Protein AF-A0A0L8GC11-F1 (afdb_monomer_lite)

Radius of gyration: 29.23 Å; chains: 1; bounding box: 59×46×87 Å

Secondary structure (DSSP, 8-state):
-HHHHH--EEEEEESS-HHHHHHHHHHTTEEEEE-SS--SEEEEEEGGGTT-HHHHHHHHHHTTT---------TTS-TTT----EEEEE--SHHHHHH--S-EEE----HHH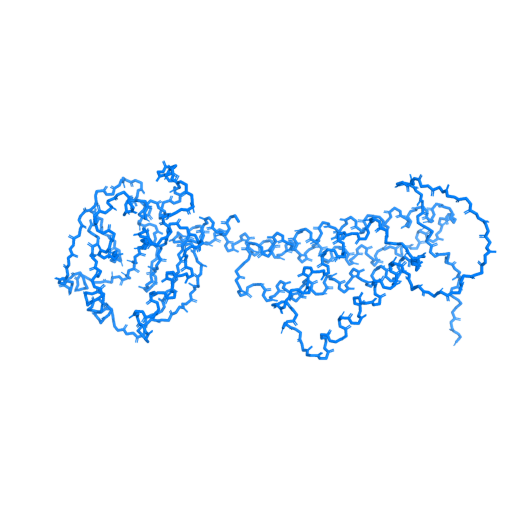HHHHHT---SSEEEE-S-HHHHHHHHHHHHHHHGGGEEEEEEEE-SSHHHHHHHHHHHHHHHHHHHHHHHHHHHHHHHT--TTGGGS-HHHHHHHHHHHHHHHHHHHHHHHHHHHHHHHHS-HHHHHHHHHHHHHHHHHHHHHHHHHSPPP-SS--GGGHHHHHHHHHHT-HHHHTTS-HHHHHHHHHHHHHHHHHHH------------------TT----PPP----PPP-

Structure (mmCIF, N/CA/C/O backbone):
data_AF-A0A0L8GC11-F1
#
_entry.id   AF-A0A0L8GC11-F1
#
loop_
_atom_site.group_PDB
_atom_site.id
_atom_site.type_symbol
_atom_site.label_atom_id
_atom_site.label_alt_id
_atom_site.label_comp_id
_atom_site.label_asym_id
_atom_site.label_entity_id
_atom_site.label_seq_id
_atom_site.pdbx_PDB_ins_code
_atom_site.Cartn_x
_atom_site.Cartn_y
_atom_site.Cartn_z
_atom_site.occupancy
_atom_site.B_iso_or_equiv
_atom_site.auth_seq_id
_atom_site.auth_comp_id
_atom_site.auth_asym_id
_atom_site.auth_atom_id
_atom_site.pdbx_PDB_model_num
ATOM 1 N N . MET A 1 1 ? 3.521 -8.138 2.907 1.00 66.31 1 MET A N 1
ATOM 2 C CA . MET A 1 1 ? 4.211 -8.771 4.045 1.00 66.31 1 MET A CA 1
ATOM 3 C C . MET A 1 1 ? 4.544 -7.666 5.022 1.00 66.31 1 MET A C 1
ATOM 5 O O . MET A 1 1 ? 3.614 -7.294 5.705 1.00 66.31 1 MET A O 1
ATOM 9 N N . LEU A 1 2 ? 5.663 -6.940 4.928 1.00 79.38 2 LEU A N 1
ATOM 10 C CA . LEU A 1 2 ? 6.029 -5.940 5.954 1.00 79.38 2 LEU A CA 1
ATOM 11 C C . LEU A 1 2 ? 4.932 -4.927 6.373 1.00 79.38 2 LEU A C 1
ATOM 13 O O . LEU A 1 2 ? 4.669 -4.787 7.561 1.00 79.38 2 LEU A O 1
ATOM 17 N N . ARG A 1 3 ? 4.264 -4.244 5.424 1.00 82.31 3 ARG A N 1
ATOM 18 C CA . ARG A 1 3 ? 3.151 -3.315 5.738 1.00 82.31 3 ARG A CA 1
ATOM 19 C C . ARG A 1 3 ? 2.019 -4.026 6.492 1.00 82.31 3 ARG A C 1
ATOM 21 O O . ARG A 1 3 ? 1.549 -3.540 7.509 1.00 82.31 3 ARG A O 1
ATOM 28 N N . ASN A 1 4 ? 1.621 -5.194 5.999 1.00 81.81 4 ASN A N 1
ATOM 29 C CA . ASN A 1 4 ? 0.525 -5.994 6.545 1.00 81.81 4 ASN A CA 1
ATOM 30 C C . ASN A 1 4 ? 0.835 -6.578 7.926 1.00 81.81 4 ASN A C 1
ATOM 32 O O . ASN A 1 4 ? -0.103 -6.863 8.667 1.00 81.81 4 ASN A O 1
ATOM 36 N N . ASP A 1 5 ? 2.113 -6.768 8.237 1.00 80.94 5 ASP A N 1
ATOM 37 C CA . ASP A 1 5 ? 2.564 -7.370 9.490 1.00 80.94 5 ASP A CA 1
ATOM 38 C C . ASP A 1 5 ? 2.735 -6.296 10.583 1.00 80.94 5 ASP A C 1
ATOM 40 O O . ASP A 1 5 ? 2.572 -6.576 11.766 1.00 80.94 5 ASP A O 1
ATOM 44 N N . LEU A 1 6 ? 3.032 -5.047 10.195 1.00 84.06 6 LEU A N 1
ATOM 45 C CA . LEU A 1 6 ? 3.303 -3.944 11.126 1.00 84.06 6 LEU A CA 1
ATOM 46 C C . LEU A 1 6 ? 2.135 -2.966 11.291 1.00 84.06 6 LEU A C 1
ATOM 48 O O . LEU A 1 6 ? 1.989 -2.356 12.349 1.00 84.06 6 LEU A O 1
ATOM 52 N N . GLU A 1 7 ? 1.301 -2.795 10.266 1.00 88.62 7 GLU A N 1
ATOM 53 C CA . GLU A 1 7 ? 0.144 -1.906 10.322 1.00 88.62 7 GLU A CA 1
ATOM 54 C C . GLU A 1 7 ? -1.141 -2.695 10.611 1.00 88.62 7 GLU A C 1
ATOM 56 O O . GLU A 1 7 ? -1.882 -3.092 9.706 1.00 88.62 7 GLU A O 1
ATOM 61 N N . LEU A 1 8 ? -1.370 -2.943 11.901 1.00 88.44 8 LEU A N 1
ATOM 62 C CA . LEU A 1 8 ? -2.469 -3.756 12.437 1.00 88.44 8 LEU A CA 1
ATOM 63 C C . LEU A 1 8 ? -3.543 -2.923 13.150 1.00 88.44 8 LEU A C 1
ATOM 65 O O . LEU A 1 8 ? -4.371 -3.467 13.883 1.00 88.44 8 LEU A O 1
ATOM 69 N N . ALA A 1 9 ? -3.512 -1.603 12.986 1.00 90.50 9 ALA A N 1
ATOM 70 C CA . ALA A 1 9 ? -4.413 -0.694 13.668 1.00 90.50 9 ALA A CA 1
ATOM 71 C C . ALA A 1 9 ? -5.047 0.325 12.719 1.00 90.50 9 ALA A C 1
ATOM 73 O O . ALA A 1 9 ? -4.563 0.562 11.617 1.00 90.50 9 ALA A O 1
ATOM 74 N N . ALA A 1 10 ? -6.127 0.944 13.176 1.00 91.31 10 ALA A N 1
ATOM 75 C CA . ALA A 1 10 ? -6.825 2.025 12.503 1.00 91.31 10 ALA A CA 1
ATOM 76 C C . ALA A 1 10 ? -7.084 3.170 13.477 1.00 91.31 10 ALA A C 1
ATOM 78 O O . ALA A 1 10 ? -7.424 2.928 14.637 1.00 91.31 10 ALA A O 1
ATOM 79 N N . SER A 1 11 ? -6.956 4.405 13.000 1.00 91.12 11 SER A N 1
ATOM 80 C CA . SER A 1 11 ? -7.196 5.611 13.795 1.00 91.12 11 SER A CA 1
ATOM 81 C C . SER A 1 11 ? -8.506 6.278 13.394 1.00 91.12 11 SER A C 1
ATOM 83 O O . SER A 1 11 ? -8.814 6.403 12.205 1.00 91.12 11 SER A O 1
ATOM 85 N N . TYR A 1 12 ? -9.263 6.732 14.389 1.00 91.25 12 TYR A N 1
ATOM 86 C CA . TYR A 1 12 ? -10.568 7.359 14.223 1.00 91.25 12 TYR A CA 1
ATOM 87 C C . TYR A 1 12 ? -10.603 8.735 14.869 1.00 91.25 12 TYR A C 1
ATOM 89 O O . TYR A 1 12 ? -10.209 8.906 16.025 1.00 91.25 12 TYR A O 1
ATOM 97 N N . LYS A 1 13 ? -11.170 9.705 14.157 1.00 90.88 13 LYS A N 1
ATOM 98 C CA . LYS A 1 13 ? -11.558 11.000 14.712 1.00 90.88 13 LYS A CA 1
ATOM 99 C C . LYS A 1 13 ? -12.916 10.884 15.384 1.00 90.88 13 LYS A C 1
ATOM 101 O O . LYS A 1 13 ? -13.805 10.185 14.908 1.00 90.88 13 LYS A O 1
ATOM 106 N N . MET A 1 14 ? -13.059 11.567 16.510 1.00 89.50 14 MET A N 1
ATOM 107 C CA . MET A 1 14 ? -14.303 11.602 17.266 1.00 89.50 14 MET A CA 1
ATOM 108 C C . MET A 1 14 ? -15.103 12.838 16.872 1.00 89.50 14 MET A C 1
ATOM 110 O O . MET A 1 14 ? -14.580 13.949 16.939 1.00 89.50 14 MET A O 1
ATOM 114 N N . ASN A 1 15 ? -16.375 12.643 16.534 1.00 89.06 15 ASN A N 1
ATOM 115 C CA . ASN A 1 15 ? -17.308 13.737 16.253 1.00 89.06 15 ASN A CA 1
ATOM 116 C C . ASN A 1 15 ? -18.072 14.185 17.507 1.00 89.06 15 ASN A C 1
ATOM 118 O O . ASN A 1 15 ? -18.703 15.240 17.522 1.00 89.06 15 ASN A O 1
ATOM 122 N N . VAL A 1 16 ? -18.005 13.375 18.564 1.00 88.94 16 VAL A N 1
ATOM 123 C CA . VAL A 1 16 ? -18.735 13.550 19.821 1.00 88.94 16 VAL A CA 1
ATOM 124 C C . VAL A 1 16 ? -17.793 13.564 21.025 1.00 88.94 16 VAL A C 1
ATOM 126 O O . VAL A 1 16 ? -16.598 13.275 20.924 1.00 88.94 16 VAL A O 1
ATOM 129 N N . SER A 1 17 ? -18.33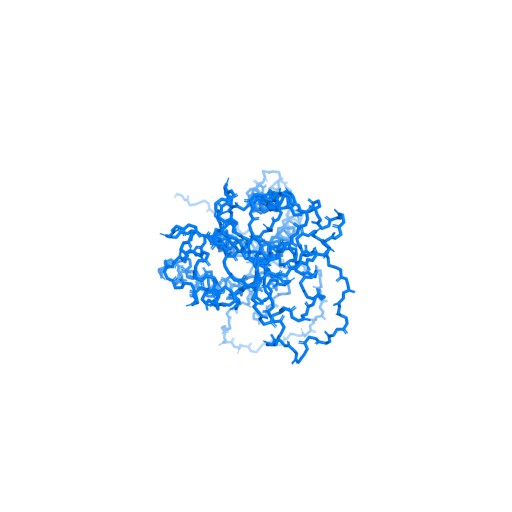3 13.900 22.198 1.00 88.69 17 SER A N 1
ATOM 130 C CA . SER A 1 17 ? -17.556 13.925 23.441 1.00 88.69 17 SER A CA 1
ATOM 131 C C . SER A 1 17 ? -17.094 12.523 23.875 1.00 88.69 17 SER A C 1
ATOM 133 O O . SER A 1 17 ? -17.755 11.518 23.609 1.00 88.69 17 SER A O 1
ATOM 135 N N . LYS A 1 18 ? -15.979 12.441 24.618 1.00 87.88 18 LYS A N 1
ATOM 136 C CA . LYS A 1 18 ? -15.442 11.168 25.150 1.00 87.88 18 LYS A CA 1
ATOM 137 C C . LYS A 1 18 ? -16.463 10.408 26.010 1.00 87.88 18 LYS A C 1
ATOM 139 O O . LYS A 1 18 ? -16.542 9.189 25.923 1.00 87.88 18 LYS A O 1
ATOM 144 N N . ILE A 1 19 ? -17.280 11.122 26.785 1.00 86.50 19 ILE A N 1
ATOM 145 C CA . ILE A 1 19 ? -18.313 10.538 27.659 1.00 86.50 19 ILE A CA 1
ATOM 146 C C . ILE A 1 19 ? -19.439 9.895 26.837 1.00 86.50 19 ILE A C 1
ATOM 148 O O . ILE A 1 19 ? -19.949 8.833 27.196 1.00 8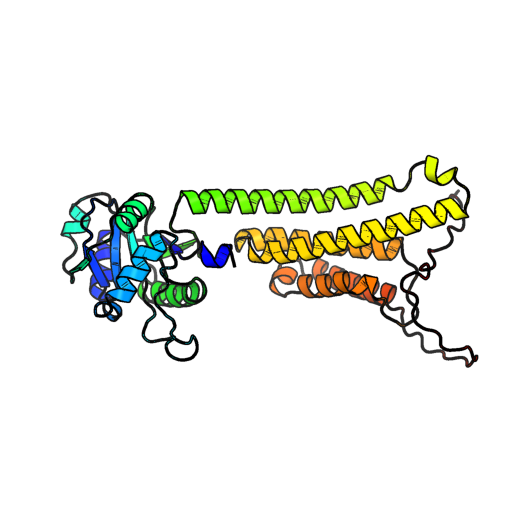6.50 19 ILE A O 1
ATOM 152 N N . GLU A 1 20 ? -19.810 10.513 25.717 1.00 88.19 20 GLU A N 1
ATOM 153 C CA . GLU A 1 20 ? -20.826 9.978 24.810 1.00 88.19 20 GLU A CA 1
ATOM 154 C C . GLU A 1 20 ? -20.339 8.697 24.126 1.00 88.19 20 GLU A C 1
ATOM 156 O O . GLU A 1 20 ? -21.074 7.712 24.087 1.00 88.19 20 GLU A O 1
ATOM 161 N N . ILE A 1 21 ? -19.067 8.654 23.702 1.00 89.75 21 ILE A N 1
ATOM 162 C CA . ILE A 1 21 ? -18.448 7.416 23.203 1.00 89.75 21 ILE A CA 1
ATOM 163 C C . ILE A 1 21 ? -18.467 6.327 24.271 1.00 89.75 21 ILE A C 1
ATOM 165 O O . ILE A 1 21 ? -18.873 5.209 23.981 1.00 89.75 21 ILE A O 1
ATOM 169 N N . ILE A 1 22 ? -18.069 6.639 25.506 1.00 89.69 22 ILE A N 1
ATOM 170 C CA . ILE A 1 22 ? -18.071 5.672 26.614 1.00 89.69 22 ILE A CA 1
ATOM 171 C C . ILE A 1 22 ? -19.483 5.114 26.853 1.00 89.69 22 ILE A C 1
ATOM 173 O O . ILE A 1 22 ? -19.644 3.902 26.986 1.00 89.69 22 ILE A O 1
ATOM 177 N N . SER A 1 23 ? -20.505 5.974 26.829 1.00 88.56 23 SER A N 1
ATOM 178 C CA . SER A 1 23 ? -21.910 5.567 26.987 1.00 88.56 23 SER A CA 1
ATOM 179 C C . SER A 1 23 ? -22.373 4.665 25.837 1.00 88.56 23 SER A C 1
ATOM 181 O O . SER A 1 23 ? -23.037 3.655 26.059 1.00 88.56 23 SER A O 1
ATOM 183 N N . LYS A 1 24 ? -21.968 4.982 24.602 1.00 90.00 24 LYS A N 1
ATOM 184 C CA . LYS A 1 24 ? -22.267 4.163 23.423 1.00 90.00 24 LYS A CA 1
ATOM 185 C C . LYS A 1 24 ? -21.549 2.812 23.469 1.00 90.00 24 LYS A C 1
ATOM 187 O O . LYS A 1 24 ? -22.136 1.790 23.137 1.00 90.00 24 LYS A O 1
ATOM 192 N N . LEU A 1 25 ? -20.298 2.772 23.927 1.00 90.81 25 LEU A N 1
ATOM 193 C CA . LEU A 1 25 ? -19.556 1.521 24.114 1.00 90.81 25 LEU A CA 1
ATOM 194 C C . LEU A 1 25 ? -20.227 0.610 25.153 1.00 90.81 25 LEU A C 1
ATOM 196 O O . LEU A 1 25 ? -20.236 -0.608 24.965 1.00 90.81 25 LEU A O 1
ATOM 200 N N . GLU A 1 26 ? -20.822 1.187 26.200 1.00 89.31 26 GLU A N 1
ATOM 201 C CA . GLU A 1 26 ? -21.615 0.455 27.195 1.00 89.31 26 GLU A CA 1
ATOM 202 C C . GLU A 1 26 ? -22.888 -0.151 26.576 1.00 89.31 26 GLU A C 1
ATOM 204 O O . GLU A 1 26 ? -23.131 -1.348 26.740 1.00 89.31 26 GLU A O 1
ATOM 209 N N . GLU A 1 27 ? -23.650 0.623 25.793 1.00 89.31 27 GLU A N 1
ATOM 210 C CA . GLU A 1 27 ? -24.822 0.129 25.045 1.00 89.31 27 GLU A CA 1
ATOM 211 C C . GLU A 1 27 ? -24.448 -1.017 24.091 1.00 89.31 27 GLU A C 1
ATOM 213 O O . GLU A 1 27 ? -25.139 -2.035 24.005 1.00 89.31 27 GLU A O 1
ATOM 218 N N . MET A 1 28 ? -23.293 -0.887 23.439 1.00 87.81 28 MET A N 1
ATOM 219 C CA . MET A 1 28 ? -22.745 -1.873 22.511 1.00 87.81 28 MET A CA 1
ATOM 220 C C . MET A 1 28 ? -22.077 -3.072 23.198 1.00 87.81 28 MET A C 1
ATOM 222 O O . MET A 1 28 ? -21.446 -3.884 22.520 1.00 87.81 28 MET A O 1
ATOM 226 N N . LYS A 1 29 ? -22.203 -3.201 24.526 1.00 88.69 29 LYS A N 1
ATOM 227 C CA . LYS A 1 29 ? -21.661 -4.317 25.314 1.00 88.69 29 LYS A CA 1
ATOM 228 C C . LYS A 1 29 ? -20.150 -4.491 25.138 1.00 88.69 29 LYS A C 1
ATOM 230 O O . LYS A 1 29 ? -19.640 -5.600 24.978 1.00 88.69 29 LYS A O 1
ATOM 235 N N . HIS A 1 30 ? -19.412 -3.388 25.147 1.00 92.81 30 HIS A N 1
ATOM 236 C CA . HIS A 1 30 ? -17.966 -3.456 25.316 1.00 92.81 30 HIS A CA 1
ATOM 237 C C . HIS A 1 30 ? -17.624 -3.677 26.793 1.00 92.81 30 HIS A C 1
ATOM 239 O O . HIS A 1 30 ? -18.404 -3.372 27.694 1.00 92.81 30 HIS A O 1
ATOM 245 N N . VAL A 1 31 ? -16.444 -4.226 27.039 1.00 91.88 31 VAL A N 1
ATOM 246 C CA . VAL A 1 31 ? -15.903 -4.503 28.367 1.00 91.88 31 VAL A CA 1
ATOM 247 C C . VAL A 1 31 ? -14.600 -3.732 28.511 1.00 91.88 31 VAL A C 1
ATOM 249 O O . VAL A 1 31 ? -13.757 -3.770 27.614 1.00 91.88 31 VAL A O 1
ATOM 252 N N . LEU A 1 32 ? -14.428 -3.045 29.637 1.00 91.88 32 LEU A N 1
ATOM 253 C CA . LEU A 1 32 ? -13.192 -2.340 29.959 1.00 91.88 32 LEU A CA 1
ATOM 254 C C . LEU A 1 32 ? -12.121 -3.342 30.409 1.00 91.88 32 LEU A C 1
ATOM 256 O O . LEU A 1 32 ? -12.354 -4.155 31.304 1.00 91.88 32 LEU A O 1
ATOM 260 N N . VAL A 1 33 ? -10.930 -3.267 29.825 1.00 89.69 33 VAL A N 1
ATOM 261 C CA . VAL A 1 33 ? -9.770 -4.062 30.234 1.00 89.69 33 VAL A CA 1
ATOM 262 C C . VAL A 1 33 ? -8.969 -3.268 31.260 1.00 89.69 33 VAL A C 1
ATOM 264 O O . VAL A 1 33 ? -8.376 -2.233 30.958 1.00 89.69 33 VAL A O 1
ATOM 267 N N . SER A 1 34 ? -8.952 -3.756 32.497 1.00 84.75 34 SER A N 1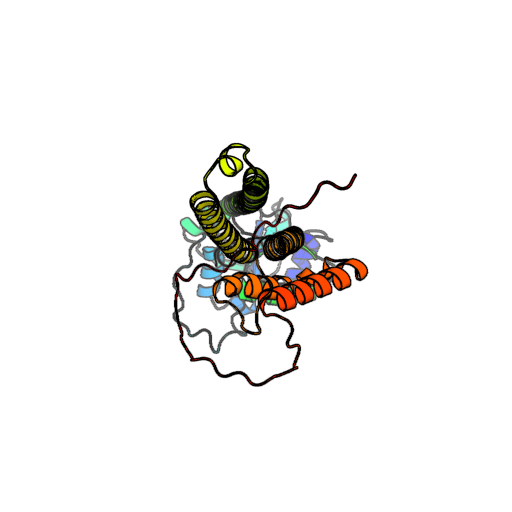
ATOM 268 C CA . SER A 1 34 ? -8.147 -3.202 33.579 1.00 84.75 34 SER A CA 1
ATOM 269 C C . SER A 1 34 ? -6.750 -3.813 33.542 1.00 84.75 34 SER A C 1
ATOM 271 O O . SER A 1 34 ? -6.573 -4.994 33.840 1.00 84.75 34 SER A O 1
ATOM 273 N N . VAL A 1 35 ? -5.767 -2.985 33.194 1.00 79.69 35 VAL A N 1
ATOM 274 C CA . VAL A 1 35 ? -4.337 -3.315 33.216 1.00 79.69 35 VAL A CA 1
ATOM 275 C C . VAL A 1 35 ? -3.699 -2.582 34.406 1.00 79.69 35 VAL A C 1
ATOM 277 O O . VAL A 1 35 ? -4.075 -1.433 34.655 1.00 79.69 35 VAL A O 1
ATOM 280 N N . PRO A 1 36 ? -2.754 -3.184 35.156 1.00 70.62 36 PRO A N 1
ATOM 281 C CA . PRO A 1 36 ? -2.118 -2.566 36.328 1.00 70.62 36 PRO A CA 1
ATOM 282 C C . PRO A 1 36 ? -1.089 -1.480 35.943 1.00 70.62 36 PRO A C 1
ATOM 284 O O . PRO A 1 36 ? 0.057 -1.497 36.383 1.00 70.62 36 PRO A O 1
ATOM 287 N N . LEU A 1 37 ? -1.481 -0.542 35.078 1.00 72.06 37 LEU A N 1
ATOM 288 C CA . LEU A 1 37 ? -0.647 0.525 34.528 1.00 72.06 37 LEU A CA 1
ATOM 289 C C . LEU A 1 37 ? -1.438 1.831 34.464 1.00 72.06 37 LEU A C 1
ATOM 291 O O . LEU A 1 37 ? -2.616 1.854 34.104 1.00 72.06 37 LEU A O 1
ATOM 295 N N . SER A 1 38 ? -0.772 2.945 34.754 1.00 69.38 38 SER A N 1
ATOM 296 C CA . SER A 1 38 ? -1.317 4.280 34.514 1.00 69.38 38 SER A CA 1
ATOM 297 C C . SER A 1 38 ? -1.155 4.647 33.037 1.00 69.38 38 SER A C 1
ATOM 299 O O . SER A 1 38 ? -0.188 5.305 32.657 1.00 69.38 38 SER A O 1
ATOM 301 N N . LEU A 1 39 ? -2.086 4.190 32.202 1.00 79.19 39 LEU A N 1
ATOM 302 C CA . LEU A 1 39 ? -2.156 4.569 30.790 1.00 79.19 39 LEU A CA 1
ATOM 303 C C . LEU A 1 39 ? -2.944 5.878 30.625 1.00 79.19 39 LEU A C 1
ATOM 305 O O . LEU A 1 39 ? -3.898 6.136 31.368 1.00 79.19 39 LEU A O 1
ATOM 309 N N . SER A 1 40 ? -2.566 6.677 29.625 1.00 83.88 40 SER A N 1
ATOM 310 C CA . SER A 1 40 ? -3.282 7.885 29.179 1.00 83.88 40 SER A CA 1
ATOM 311 C C . SER A 1 40 ? -4.498 7.564 28.301 1.00 83.88 40 SER A C 1
ATOM 313 O O . SER A 1 40 ? -5.045 8.437 27.634 1.00 83.88 40 SER A O 1
ATOM 315 N N . TYR A 1 41 ? -4.919 6.302 28.259 1.00 88.19 41 TYR A N 1
ATOM 316 C CA . TYR A 1 41 ? -6.035 5.814 27.462 1.00 88.19 41 TYR A CA 1
ATOM 317 C C . TYR A 1 41 ? -6.727 4.637 28.161 1.00 88.19 41 TYR A C 1
ATOM 319 O O . TYR A 1 41 ? -6.174 4.002 29.061 1.00 88.19 41 TYR A O 1
ATOM 327 N N . LEU A 1 42 ? -7.968 4.375 27.760 1.00 89.50 42 LEU A N 1
ATOM 328 C CA . LEU A 1 42 ? -8.778 3.237 28.186 1.00 89.50 42 LEU A CA 1
ATOM 329 C C . LEU A 1 42 ? -8.761 2.167 27.108 1.00 89.50 42 LEU A C 1
ATOM 331 O O . LEU A 1 42 ? -8.768 2.491 25.925 1.00 89.50 42 LEU A O 1
ATOM 335 N N . ILE A 1 43 ? -8.769 0.905 27.523 1.00 91.81 43 ILE A N 1
ATOM 336 C CA . ILE A 1 43 ? -8.741 -0.247 26.627 1.00 91.81 43 ILE A CA 1
ATOM 337 C C . ILE A 1 43 ? -10.079 -0.971 26.731 1.00 91.81 43 ILE A C 1
ATOM 339 O O . ILE A 1 43 ? -10.482 -1.361 27.824 1.00 91.81 43 ILE A O 1
ATOM 343 N N . PHE A 1 44 ? -10.745 -1.189 25.606 1.00 93.12 44 PHE A N 1
ATOM 344 C CA . PHE A 1 44 ? -12.015 -1.894 25.522 1.00 93.12 44 PHE A CA 1
ATOM 345 C C . PHE A 1 44 ? -11.920 -3.098 24.593 1.00 93.12 44 PHE A C 1
ATOM 347 O O . PHE A 1 44 ? -11.174 -3.096 23.613 1.00 93.12 44 PHE A O 1
ATOM 354 N N . ILE A 1 45 ? -12.727 -4.111 24.890 1.00 93.00 45 ILE A N 1
ATOM 355 C CA . ILE A 1 45 ? -12.925 -5.295 24.056 1.00 93.00 45 ILE A CA 1
ATOM 356 C C . ILE A 1 45 ? -14.422 -5.578 23.879 1.00 93.00 45 ILE A C 1
ATOM 358 O O . ILE A 1 45 ? -15.207 -5.266 24.775 1.00 93.00 45 ILE A O 1
ATOM 362 N N . PRO A 1 46 ? -14.851 -6.203 22.776 1.00 91.75 46 PRO A N 1
ATOM 363 C CA . PRO A 1 46 ? -16.217 -6.712 22.648 1.00 91.75 46 PRO A CA 1
ATOM 364 C C . PRO A 1 46 ? -16.538 -7.805 23.684 1.00 91.75 46 PRO A C 1
ATOM 366 O O . PRO A 1 46 ? -15.728 -8.711 23.890 1.00 91.75 46 PRO A O 1
ATOM 369 N N . GLU A 1 47 ? -17.746 -7.821 24.265 1.00 90.31 47 GLU A N 1
ATOM 370 C CA . GLU A 1 47 ? -18.170 -8.878 25.211 1.00 90.31 47 GLU A CA 1
ATOM 371 C C . GLU A 1 47 ? -18.046 -10.294 24.617 1.00 90.31 47 GLU A C 1
ATOM 373 O O . GLU A 1 47 ? -17.733 -11.244 25.337 1.00 90.31 47 GLU A O 1
ATOM 378 N N . ARG A 1 48 ? -18.198 -10.447 23.292 1.00 88.25 48 ARG A N 1
ATOM 379 C CA . ARG A 1 48 ? -18.071 -11.748 22.605 1.00 88.25 48 ARG A CA 1
ATOM 380 C C . ARG A 1 48 ? -16.730 -12.450 22.855 1.00 88.25 48 ARG A C 1
ATOM 382 O O . ARG A 1 48 ? -16.701 -13.677 22.880 1.00 88.25 48 ARG A O 1
ATOM 389 N N . ILE A 1 49 ? -15.644 -11.700 23.082 1.00 88.75 49 ILE A N 1
ATOM 390 C CA . ILE A 1 49 ? -14.308 -12.267 23.337 1.00 88.75 49 ILE A CA 1
ATOM 391 C C . ILE A 1 49 ? -13.952 -12.377 24.825 1.00 88.75 49 ILE A C 1
ATOM 393 O O . ILE A 1 49 ? -12.892 -12.901 25.153 1.00 88.75 49 ILE A O 1
ATOM 397 N N . LEU A 1 50 ? -14.843 -11.968 25.736 1.00 87.00 50 LEU A N 1
ATOM 398 C CA . LEU A 1 50 ? -14.591 -11.933 27.183 1.00 87.00 50 LEU A CA 1
ATOM 399 C C . LEU A 1 50 ? -14.153 -13.288 27.765 1.00 87.00 50 LEU A C 1
ATOM 401 O O . LEU A 1 50 ? -13.320 -13.341 28.667 1.00 87.00 50 LEU A O 1
ATOM 405 N N . LYS A 1 51 ? -14.704 -14.395 27.250 1.00 85.56 51 LYS A N 1
ATOM 406 C CA . LYS A 1 51 ? -14.378 -15.756 27.713 1.00 85.56 51 LYS A CA 1
ATOM 407 C C . LYS A 1 51 ? -13.031 -16.268 27.188 1.00 85.56 51 LYS A C 1
ATOM 409 O O . LYS A 1 51 ? -12.521 -17.255 27.710 1.00 85.56 51 LYS A O 1
ATOM 414 N N . ASN A 1 52 ? -12.462 -15.629 26.165 1.00 86.25 52 ASN A N 1
ATOM 415 C CA . ASN A 1 52 ? -11.240 -16.069 25.502 1.00 86.25 52 ASN A CA 1
ATOM 416 C C . ASN A 1 52 ? -10.039 -15.234 25.973 1.00 86.25 52 ASN A C 1
ATOM 418 O O . ASN A 1 52 ? -9.567 -14.337 25.275 1.00 86.25 52 ASN A O 1
ATOM 422 N N . GLN A 1 53 ? -9.534 -15.541 27.172 1.00 83.94 53 GLN A N 1
ATOM 423 C CA . GLN A 1 53 ? -8.385 -14.836 27.759 1.00 83.94 53 GLN A CA 1
ATOM 424 C C . GLN A 1 53 ? -7.130 -14.900 26.877 1.00 83.94 53 GLN A C 1
ATOM 426 O O . GLN A 1 53 ? -6.392 -13.920 26.803 1.00 83.94 53 GLN A O 1
ATOM 431 N N . ASN A 1 54 ? -6.918 -16.011 26.163 1.00 83.12 54 ASN A N 1
ATOM 432 C CA . ASN A 1 54 ? -5.782 -16.164 25.253 1.00 83.12 54 ASN A CA 1
ATOM 433 C C . ASN A 1 54 ? -5.840 -15.148 24.109 1.00 83.12 54 ASN A C 1
ATOM 435 O O . ASN A 1 54 ? -4.838 -14.500 23.830 1.00 83.12 54 ASN A O 1
ATOM 439 N N . LEU A 1 55 ? -7.011 -14.956 23.495 1.00 85.19 55 LEU A N 1
ATOM 440 C CA . LEU A 1 55 ? -7.188 -13.968 22.430 1.00 85.19 55 LEU A CA 1
ATOM 441 C C . LEU A 1 55 ? -7.002 -12.531 22.939 1.00 85.19 55 LEU A C 1
ATOM 443 O O . LEU A 1 55 ? -6.412 -11.707 22.247 1.00 85.19 55 LEU A O 1
ATOM 447 N N . ILE A 1 56 ? -7.465 -12.229 24.156 1.00 87.75 56 ILE A N 1
ATOM 448 C CA . ILE A 1 56 ? -7.260 -10.909 24.774 1.00 87.75 56 ILE A CA 1
ATOM 449 C C . ILE A 1 56 ? -5.763 -10.653 24.998 1.00 87.75 56 ILE A C 1
ATOM 451 O O . ILE A 1 56 ? -5.263 -9.586 24.646 1.00 87.75 56 ILE A O 1
ATOM 455 N N . LEU A 1 57 ? -5.031 -11.639 25.526 1.00 85.31 57 LEU A N 1
ATOM 456 C CA . LEU A 1 57 ? -3.579 -11.552 25.697 1.00 85.31 57 LEU A CA 1
ATOM 457 C C . LEU A 1 57 ? -2.852 -11.428 24.356 1.00 85.31 57 LEU A C 1
ATOM 459 O O . LEU A 1 57 ? -1.933 -10.625 24.245 1.00 85.31 57 LEU A O 1
ATOM 463 N N . GLN A 1 58 ? -3.284 -12.159 23.327 1.00 84.81 58 GLN A N 1
ATOM 464 C CA . GLN A 1 58 ? -2.743 -12.021 21.975 1.00 84.81 58 GLN A CA 1
ATOM 465 C C . GLN A 1 58 ? -2.944 -10.609 21.428 1.00 84.81 58 GLN A C 1
ATOM 467 O O . GLN A 1 58 ? -1.986 -10.016 20.952 1.00 84.81 58 GLN A O 1
ATOM 472 N N . LEU A 1 59 ? -4.145 -10.038 21.541 1.00 88.12 59 LEU A N 1
ATOM 473 C CA . LEU A 1 59 ? -4.424 -8.665 21.105 1.00 88.12 59 LEU A CA 1
ATOM 474 C C . LEU A 1 59 ? -3.560 -7.635 21.845 1.00 88.12 59 LEU A C 1
ATOM 476 O O . LEU A 1 59 ? -3.069 -6.695 21.228 1.00 88.12 59 LEU A O 1
ATOM 480 N N . LEU A 1 60 ? -3.325 -7.830 23.145 1.00 86.75 60 LEU A N 1
ATOM 481 C CA . LEU A 1 60 ? -2.398 -6.999 23.918 1.00 86.75 60 LEU A CA 1
ATOM 482 C C . LEU A 1 60 ? -0.929 -7.233 23.509 1.00 86.75 60 LEU A C 1
ATOM 484 O O . LEU A 1 60 ? -0.125 -6.310 23.531 1.00 86.75 60 LEU A O 1
ATOM 488 N N . ASN A 1 61 ? -0.550 -8.443 23.098 1.00 84.44 61 ASN A N 1
ATOM 489 C CA . ASN A 1 61 ? 0.818 -8.752 22.669 1.00 84.44 61 ASN A CA 1
ATOM 490 C C . ASN A 1 61 ? 1.113 -8.333 21.225 1.00 84.44 61 ASN A C 1
ATOM 492 O O . ASN A 1 61 ? 2.265 -8.045 20.898 1.00 84.44 61 ASN A O 1
ATOM 496 N N . VAL A 1 62 ? 0.092 -8.202 20.376 1.00 80.19 62 VAL A N 1
ATOM 497 C CA . VAL A 1 62 ? 0.215 -7.575 19.050 1.00 80.19 62 VAL A CA 1
ATOM 498 C C . VAL A 1 62 ? 0.732 -6.149 19.205 1.00 80.19 62 VAL A C 1
ATOM 500 O O . VAL A 1 62 ? 1.633 -5.721 18.481 1.00 80.19 62 VAL A O 1
ATOM 503 N N . THR A 1 63 ? 0.288 -5.453 20.254 1.00 75.19 63 THR A N 1
ATOM 504 C CA . THR A 1 63 ? 0.847 -4.157 20.628 1.00 75.19 63 THR A CA 1
ATOM 505 C C . THR A 1 63 ? 2.245 -4.250 21.231 1.00 75.19 63 THR A C 1
ATOM 507 O O . THR A 1 63 ? 2.700 -3.275 21.800 1.00 75.19 63 THR A O 1
ATOM 510 N N . CYS A 1 64 ? 2.964 -5.367 21.119 1.00 69.25 64 CYS A N 1
ATOM 511 C CA . CYS A 1 64 ? 4.379 -5.527 21.479 1.00 69.25 64 CYS A CA 1
ATOM 512 C C . CYS A 1 64 ? 5.276 -5.829 20.276 1.00 69.25 64 CYS A C 1
ATOM 514 O O . CYS A 1 64 ? 6.480 -6.003 20.460 1.00 69.25 64 CYS A O 1
ATOM 516 N N . GLY A 1 65 ? 4.705 -5.965 19.072 1.00 63.38 65 GLY A N 1
ATOM 517 C CA . GLY A 1 65 ? 5.437 -6.458 17.902 1.00 63.38 65 GLY A CA 1
ATOM 518 C C . GLY A 1 65 ? 5.858 -7.929 18.017 1.00 63.38 65 GLY A C 1
ATOM 519 O O . GLY A 1 65 ? 6.740 -8.369 17.284 1.00 63.38 65 GLY A O 1
ATOM 520 N N . LYS A 1 66 ? 5.264 -8.690 18.949 1.00 58.62 66 LYS A N 1
ATOM 521 C CA . LYS A 1 66 ? 5.450 -10.138 19.064 1.00 58.62 66 LYS A CA 1
ATOM 522 C C . LYS A 1 66 ? 4.261 -10.855 18.441 1.00 58.62 66 LYS A C 1
ATOM 524 O O . LYS A 1 66 ? 3.152 -10.793 18.964 1.00 58.62 66 LYS A O 1
ATOM 529 N N . GLU A 1 67 ? 4.521 -11.612 17.383 1.00 52.94 67 GLU A N 1
ATOM 530 C CA . GLU A 1 67 ? 3.676 -12.744 17.010 1.00 52.94 67 GLU A CA 1
ATOM 531 C C . GLU A 1 67 ? 3.964 -13.878 17.998 1.00 52.94 67 GLU A C 1
ATOM 533 O O . GLU A 1 67 ? 4.753 -14.786 17.730 1.00 52.94 67 GLU A O 1
ATOM 538 N N . ASP A 1 68 ? 3.395 -13.806 19.202 1.00 45.91 68 ASP A N 1
ATOM 539 C CA . ASP A 1 68 ? 3.460 -14.962 20.085 1.00 45.91 68 ASP A CA 1
ATOM 540 C C . ASP A 1 68 ? 2.710 -16.115 19.402 1.00 45.91 68 ASP A C 1
ATOM 542 O O . ASP A 1 68 ? 1.497 -16.061 19.180 1.00 45.91 68 ASP A O 1
ATOM 546 N N . CYS A 1 69 ? 3.482 -17.138 19.031 1.00 42.22 69 CYS A N 1
ATOM 547 C CA . CYS A 1 69 ? 3.078 -18.365 18.358 1.00 42.22 69 CYS A CA 1
ATOM 548 C C . CYS A 1 69 ? 2.051 -19.147 19.193 1.00 42.22 69 CYS A C 1
ATOM 550 O O . CYS A 1 69 ? 2.376 -20.147 19.825 1.00 42.22 69 CYS A O 1
ATOM 552 N N . TYR A 1 70 ? 0.797 -18.707 19.193 1.00 46.88 70 TYR A N 1
ATOM 553 C CA . TYR A 1 70 ? -0.322 -19.426 19.795 1.00 46.88 70 TYR A CA 1
ATOM 554 C C . TYR A 1 70 ? -1.464 -19.556 18.786 1.00 46.88 70 TYR A C 1
ATOM 556 O O . TYR A 1 70 ? -2.566 -19.061 18.993 1.00 46.88 70 TYR A O 1
ATOM 564 N N . SER A 1 71 ? -1.198 -20.203 17.655 1.00 44.19 71 SER A N 1
ATOM 565 C CA . SER A 1 71 ? -2.181 -21.057 16.975 1.00 44.19 71 SER A CA 1
ATOM 566 C C . SER A 1 71 ? -1.558 -21.733 15.755 1.00 44.19 71 SER A C 1
ATOM 568 O O . SER A 1 71 ? -1.550 -21.219 14.644 1.00 44.19 71 SER A O 1
ATOM 570 N N . HIS A 1 72 ? -1.122 -22.975 15.947 1.00 40.38 72 HIS A N 1
ATOM 571 C CA . HIS A 1 72 ? -1.386 -23.991 14.937 1.00 40.38 72 HIS A CA 1
ATOM 572 C C . HIS A 1 72 ? -2.889 -24.293 14.983 1.00 40.38 72 HIS A C 1
ATOM 574 O O . HIS A 1 72 ? -3.310 -25.272 15.589 1.00 40.38 72 HIS A O 1
ATOM 580 N N . THR A 1 73 ? -3.714 -23.421 14.414 1.00 41.88 73 THR A N 1
ATOM 581 C CA . THR A 1 73 ? -5.081 -23.790 14.044 1.00 41.88 73 THR A CA 1
ATOM 582 C C . THR A 1 73 ? -5.283 -23.362 12.610 1.00 41.88 73 THR A C 1
ATOM 584 O O . THR A 1 73 ? -5.074 -22.198 12.274 1.00 41.88 73 THR A O 1
ATOM 587 N N . ASP A 1 74 ? -5.609 -24.346 11.778 1.00 38.34 74 ASP A N 1
ATOM 588 C CA . ASP A 1 74 ? -5.834 -24.210 10.349 1.00 38.34 74 ASP A CA 1
ATOM 589 C C . ASP A 1 74 ? -6.635 -22.939 10.001 1.00 38.34 74 ASP A C 1
ATOM 591 O O . ASP A 1 74 ? -7.699 -22.701 10.579 1.00 38.34 74 ASP A O 1
ATOM 595 N N . PRO A 1 75 ? -6.197 -22.148 9.006 1.00 47.03 75 PRO A N 1
ATOM 596 C CA . PRO A 1 75 ? -6.887 -20.933 8.565 1.00 47.03 75 PRO A CA 1
ATOM 597 C C . PRO A 1 75 ? -8.227 -21.199 7.850 1.00 47.03 75 PRO A C 1
ATOM 599 O O . PRO A 1 75 ? -8.812 -20.274 7.280 1.00 47.03 75 PRO A O 1
ATOM 602 N N . THR A 1 76 ? -8.718 -22.442 7.837 1.00 44.62 76 THR A N 1
ATOM 603 C CA . THR A 1 76 ? -9.770 -22.883 6.916 1.00 44.62 76 THR A CA 1
ATOM 604 C C . THR A 1 76 ? -11.185 -22.940 7.489 1.00 44.62 76 THR A C 1
ATOM 606 O O . THR A 1 76 ? -12.095 -23.012 6.670 1.00 44.62 76 THR A O 1
ATOM 609 N N . HIS A 1 77 ? -11.442 -22.825 8.806 1.00 42.16 77 HIS A N 1
ATOM 610 C CA . HIS A 1 77 ? -12.834 -22.966 9.294 1.00 42.16 77 HIS A CA 1
ATOM 611 C C . HIS A 1 77 ? -13.351 -22.076 10.449 1.00 42.16 77 HIS A C 1
ATOM 613 O O . HIS A 1 77 ? -14.563 -22.058 10.637 1.00 42.16 77 HIS A O 1
ATOM 619 N N . ASP A 1 78 ? -12.540 -21.261 11.139 1.00 45.53 78 ASP A N 1
ATOM 620 C CA . ASP A 1 78 ? -12.996 -20.488 12.328 1.00 45.53 78 ASP A CA 1
ATOM 621 C C . ASP A 1 78 ? -13.015 -18.953 12.146 1.00 45.53 78 ASP A C 1
ATOM 623 O O . ASP A 1 78 ? -12.900 -18.179 13.099 1.00 45.53 78 ASP A O 1
ATOM 627 N N . GLN A 1 79 ? -13.164 -18.474 10.909 1.00 51.22 79 GLN A N 1
ATOM 628 C CA . GLN A 1 79 ? -12.978 -17.054 10.588 1.00 51.22 79 GLN A CA 1
ATOM 629 C C . GLN A 1 79 ? -14.044 -16.104 11.162 1.00 51.22 79 GLN A C 1
ATOM 631 O O . GLN A 1 79 ? -13.776 -14.908 11.190 1.00 51.22 79 GLN A O 1
ATOM 636 N N . ASP A 1 80 ? -15.200 -16.571 11.647 1.00 52.84 80 ASP A N 1
ATOM 637 C CA . ASP A 1 80 ? -16.293 -15.676 12.079 1.00 52.84 80 ASP A CA 1
ATOM 638 C C . ASP A 1 80 ? -16.526 -15.617 13.600 1.00 52.84 80 ASP A C 1
ATOM 640 O O . ASP A 1 80 ? -17.051 -14.622 14.095 1.00 52.84 80 ASP A O 1
ATOM 644 N N . ILE A 1 81 ? -16.097 -16.620 14.377 1.00 48.53 81 ILE A N 1
ATOM 645 C CA . ILE A 1 81 ? -16.432 -16.705 15.816 1.00 48.53 81 ILE A CA 1
ATOM 646 C C . ILE A 1 81 ? -15.369 -16.025 16.707 1.00 48.53 81 ILE A C 1
ATOM 648 O O . ILE A 1 81 ? -15.674 -15.603 17.820 1.00 48.53 81 ILE A O 1
ATOM 652 N N . ASN A 1 82 ? -14.144 -15.827 16.203 1.00 56.88 82 ASN A N 1
ATOM 653 C CA . ASN A 1 82 ? -13.002 -15.304 16.974 1.00 56.88 82 ASN A CA 1
ATOM 654 C C . ASN A 1 82 ? -12.465 -13.939 16.490 1.00 56.88 82 ASN A C 1
ATOM 656 O O . ASN A 1 82 ? -11.333 -13.574 16.807 1.00 56.88 82 ASN A O 1
ATOM 660 N N . ARG A 1 83 ? -13.256 -13.144 15.750 1.00 72.56 83 ARG A N 1
ATOM 661 C CA . ARG A 1 83 ? -12.868 -11.775 15.344 1.00 72.56 83 ARG A CA 1
ATOM 662 C C . ARG A 1 83 ? -12.914 -10.809 16.533 1.00 72.56 83 ARG A C 1
ATOM 664 O O . ARG A 1 83 ? -13.880 -10.072 16.733 1.00 72.56 83 ARG A O 1
ATOM 671 N N . GLY A 1 84 ? -11.884 -10.851 17.367 1.00 83.44 84 GLY A N 1
ATOM 672 C CA . GLY A 1 84 ? -11.647 -9.872 18.421 1.00 83.44 84 GLY A CA 1
ATOM 673 C C . GLY A 1 84 ? -10.946 -8.625 17.893 1.00 83.44 84 GLY A C 1
ATOM 674 O O . GLY A 1 84 ? -10.172 -8.696 16.942 1.00 83.44 84 GLY A O 1
ATOM 675 N N . TYR A 1 85 ? -11.192 -7.492 18.539 1.00 91.56 85 TYR A N 1
ATOM 676 C CA . TYR A 1 85 ? -10.384 -6.290 18.379 1.00 91.56 85 TYR A CA 1
ATOM 677 C C . TYR A 1 85 ? -10.191 -5.624 19.734 1.00 91.56 85 TYR A C 1
ATOM 679 O O . TYR A 1 85 ? -10.968 -5.835 20.670 1.00 91.56 85 TYR A O 1
ATOM 687 N N . LEU A 1 86 ? -9.139 -4.825 19.817 1.00 92.06 86 LEU A N 1
ATOM 688 C CA . LEU A 1 86 ? -8.829 -3.982 20.951 1.00 92.06 86 LEU A CA 1
ATOM 689 C C . LEU A 1 86 ? -9.142 -2.538 20.573 1.00 92.06 86 LEU A C 1
ATOM 691 O O . LEU A 1 86 ? -8.711 -2.070 19.524 1.00 92.06 86 LEU A O 1
ATOM 695 N N . LEU A 1 87 ? -9.876 -1.826 21.413 1.00 92.75 87 LEU A N 1
ATOM 696 C CA . LEU A 1 87 ? -10.201 -0.425 21.189 1.00 92.75 87 LEU A CA 1
ATOM 697 C C . LEU A 1 87 ? -9.529 0.424 22.263 1.00 92.75 87 LEU A C 1
ATOM 699 O O . LEU A 1 87 ? -9.770 0.228 23.449 1.00 92.75 87 LEU A O 1
ATOM 703 N N . MET A 1 88 ? -8.690 1.365 21.857 1.00 91.94 88 MET A N 1
ATOM 704 C CA . MET A 1 88 ? -7.991 2.280 22.747 1.00 91.94 88 MET A CA 1
ATOM 705 C C . MET A 1 88 ? -8.575 3.682 22.609 1.00 91.94 88 MET A C 1
ATOM 707 O O . MET A 1 88 ? -8.524 4.265 21.529 1.00 91.94 88 MET A O 1
ATOM 711 N N . LEU A 1 89 ? -9.123 4.229 23.691 1.00 91.31 89 LEU A N 1
ATOM 712 C CA . LEU A 1 89 ? -9.715 5.567 23.736 1.00 91.31 89 LEU A CA 1
ATOM 713 C C . LEU A 1 89 ? -8.849 6.486 24.596 1.00 91.31 89 LEU A C 1
ATOM 715 O O . LEU A 1 89 ? -8.669 6.221 25.785 1.00 91.31 89 LEU A O 1
ATOM 719 N N . GLN A 1 90 ? -8.357 7.585 24.031 1.00 89.69 90 GLN A N 1
ATOM 720 C CA . GLN A 1 90 ? -7.547 8.554 24.766 1.00 89.69 90 GLN A CA 1
ATOM 721 C C . GLN A 1 90 ? -8.311 9.126 25.972 1.00 89.69 90 GLN A C 1
ATOM 723 O O . GLN A 1 90 ? -9.452 9.584 25.867 1.00 89.69 90 GLN A O 1
ATOM 728 N N . CYS A 1 91 ? -7.660 9.157 27.128 1.00 81.12 91 CYS A N 1
ATOM 729 C CA . CYS A 1 91 ? -8.235 9.522 28.409 1.00 81.12 91 CYS A CA 1
ATOM 730 C C . CYS A 1 91 ? -7.353 10.546 29.130 1.00 81.12 91 CYS A C 1
ATOM 732 O O . CYS A 1 91 ? -6.340 10.194 29.727 1.00 81.12 91 CYS A O 1
ATOM 734 N N . ASP A 1 92 ? -7.800 11.802 29.145 1.00 68.06 92 ASP A N 1
ATOM 735 C CA . ASP A 1 92 ? -7.004 12.895 29.720 1.00 68.06 92 ASP A CA 1
ATOM 736 C C . ASP A 1 92 ? -7.194 13.029 31.241 1.00 68.06 92 ASP A C 1
ATOM 738 O O . ASP A 1 92 ? -6.327 13.567 31.918 1.00 68.06 92 ASP A O 1
ATOM 742 N N . ASN A 1 93 ? -8.313 12.530 31.791 1.00 62.50 93 ASN A N 1
ATOM 743 C CA . ASN A 1 93 ? -8.721 12.743 33.186 1.00 62.50 93 ASN A CA 1
ATOM 744 C C . ASN A 1 93 ? -9.343 11.483 33.817 1.00 62.50 93 ASN A C 1
ATOM 746 O O . ASN A 1 93 ? -10.061 10.738 33.146 1.00 62.50 93 ASN A O 1
ATOM 750 N N . ASP A 1 94 ? -9.197 11.314 35.138 1.00 64.31 94 ASP A N 1
ATOM 751 C CA . ASP A 1 94 ? -9.839 10.232 35.915 1.00 64.31 94 ASP A CA 1
ATOM 752 C C . ASP A 1 94 ? -11.377 10.232 35.828 1.00 64.31 94 ASP A C 1
ATOM 754 O O . ASP A 1 94 ? -12.017 9.202 36.034 1.00 64.31 94 ASP A O 1
ATOM 758 N N . VAL A 1 95 ? -11.982 11.363 35.451 1.00 61.56 95 VAL A N 1
ATOM 759 C CA . VAL A 1 95 ? -13.431 11.498 35.224 1.00 61.56 95 VAL A CA 1
ATOM 760 C C . VAL A 1 95 ? -13.930 10.518 34.155 1.00 61.56 95 VAL A C 1
ATOM 762 O O . VAL A 1 95 ? -14.995 9.924 34.313 1.00 61.56 95 VAL A O 1
ATOM 765 N N . ASN A 1 96 ? -13.146 10.274 33.101 1.00 65.25 96 ASN A N 1
ATOM 766 C CA . ASN A 1 96 ? -13.533 9.329 32.051 1.00 65.25 96 ASN A CA 1
ATOM 767 C C . ASN A 1 96 ? -13.516 7.882 32.573 1.00 65.25 96 ASN A C 1
ATOM 769 O O . ASN A 1 96 ? -14.422 7.113 32.261 1.00 65.25 96 ASN A O 1
ATOM 773 N N . LYS A 1 97 ? -12.553 7.523 33.439 1.00 67.75 97 LYS A N 1
ATOM 774 C CA . LYS A 1 97 ? -12.526 6.212 34.120 1.00 67.75 97 LYS A CA 1
ATOM 775 C C . LYS A 1 97 ? -13.746 6.020 35.017 1.00 67.75 97 LYS A C 1
ATOM 777 O O . LYS A 1 97 ? -14.340 4.950 35.020 1.00 67.75 97 LYS A O 1
ATOM 782 N N . GLN A 1 98 ? -14.131 7.064 35.749 1.00 66.75 98 GLN A N 1
ATOM 783 C CA . GLN A 1 98 ? -15.283 7.043 36.656 1.00 66.75 98 GLN A CA 1
ATOM 784 C C . GLN A 1 98 ? -16.632 7.017 35.924 1.00 66.75 98 GLN A C 1
ATOM 786 O O . GLN A 1 98 ? -17.636 6.619 36.509 1.00 66.75 98 GLN A O 1
ATOM 791 N N . SER A 1 99 ? -16.668 7.433 34.654 1.00 76.88 99 SER A N 1
ATOM 792 C CA . SER A 1 99 ? -17.890 7.417 33.845 1.00 76.88 99 SER A CA 1
ATOM 793 C C . SER A 1 99 ? -18.288 6.023 33.344 1.00 76.88 99 SER A C 1
ATOM 795 O O . SER A 1 99 ? -19.444 5.830 32.975 1.00 76.88 99 SER A O 1
ATOM 797 N N . TRP A 1 100 ? -17.372 5.047 33.372 1.00 85.62 100 TRP A N 1
ATOM 798 C CA . TRP A 1 100 ? -17.662 3.676 32.957 1.00 85.62 100 TRP A CA 1
ATOM 799 C C . TRP A 1 100 ? -18.499 2.936 34.004 1.00 85.62 100 TRP A C 1
ATOM 801 O O . TRP A 1 100 ? -18.067 2.758 35.143 1.00 85.62 100 TRP A O 1
ATOM 811 N N . LYS A 1 101 ? -19.685 2.468 33.603 1.00 81.75 101 LYS A N 1
ATOM 812 C CA . LYS A 1 101 ? -20.588 1.658 34.442 1.00 81.75 101 LYS A CA 1
ATOM 813 C C . LYS A 1 101 ? -20.739 0.217 33.954 1.00 81.75 101 LYS A C 1
ATOM 815 O O . LYS A 1 101 ? -21.383 -0.590 34.623 1.00 81.75 101 LYS A O 1
ATOM 820 N N . GLY A 1 102 ? -20.128 -0.101 32.814 1.00 84.00 102 GLY A N 1
ATOM 821 C CA . GLY A 1 102 ? -20.166 -1.423 32.210 1.00 84.00 102 GLY A CA 1
ATOM 822 C C . GLY A 1 102 ? -19.268 -2.448 32.905 1.00 84.00 102 GLY A C 1
ATOM 823 O O . GLY A 1 102 ? -18.663 -2.216 33.954 1.00 84.00 102 GLY A O 1
ATOM 824 N N . SER A 1 103 ? -19.163 -3.620 32.281 1.00 87.06 103 SER A N 1
ATOM 825 C CA . SER A 1 103 ? -18.339 -4.716 32.796 1.00 87.06 103 SER A CA 1
ATOM 826 C C . SER A 1 103 ? -16.845 -4.402 32.668 1.00 87.06 103 SER A C 1
ATOM 828 O O . SER A 1 103 ? -16.417 -3.747 31.715 1.00 87.06 103 SER A O 1
ATOM 830 N N . THR A 1 104 ? -16.045 -4.912 33.607 1.00 88.69 104 THR A N 1
ATOM 831 C CA . THR A 1 104 ? -14.583 -4.762 33.615 1.00 88.69 104 THR A CA 1
ATOM 832 C C . THR A 1 104 ? -13.928 -6.130 33.766 1.00 88.69 104 THR A C 1
ATOM 834 O O . THR A 1 104 ? -14.341 -6.926 34.608 1.00 88.69 104 THR A O 1
ATOM 837 N N . VAL A 1 105 ? -12.893 -6.396 32.972 1.00 88.81 105 VAL A N 1
ATOM 838 C CA . VAL A 1 105 ? -12.065 -7.603 33.059 1.00 88.81 105 VAL A CA 1
ATOM 839 C C . VAL A 1 105 ? -10.650 -7.221 33.463 1.00 88.81 105 VAL A C 1
ATOM 841 O O . VAL A 1 105 ? -10.075 -6.284 32.914 1.00 88.81 105 VAL A O 1
ATOM 844 N N . HIS A 1 106 ? -10.086 -7.929 34.437 1.00 86.62 106 HIS A N 1
ATOM 845 C CA . HIS A 1 106 ? -8.691 -7.747 34.821 1.00 86.62 106 HIS A CA 1
ATOM 846 C C . HIS A 1 106 ? -7.812 -8.741 34.066 1.00 86.62 106 HIS A C 1
ATOM 848 O O . HIS A 1 106 ? -8.149 -9.924 33.989 1.00 86.62 106 HIS A O 1
ATOM 854 N N . VAL A 1 107 ? -6.712 -8.252 33.497 1.00 83.25 107 VAL A N 1
ATOM 855 C CA . VAL A 1 107 ? -5.753 -9.072 32.751 1.00 83.25 107 VAL A CA 1
ATOM 856 C C . VAL A 1 107 ? -4.350 -8.768 33.257 1.00 83.25 107 VAL A C 1
ATOM 858 O O . VAL A 1 107 ? -3.890 -7.626 33.188 1.00 83.25 107 VAL A O 1
ATOM 861 N N . ASP A 1 108 ? -3.663 -9.809 33.726 1.00 80.56 108 ASP A N 1
ATOM 862 C CA . ASP A 1 108 ? -2.271 -9.731 34.164 1.00 80.56 108 ASP A CA 1
ATOM 863 C C . ASP A 1 108 ? -1.347 -9.653 32.943 1.00 80.56 108 ASP A C 1
ATOM 865 O O . ASP A 1 108 ? -0.874 -10.657 32.406 1.00 80.56 108 ASP A O 1
ATOM 869 N N . ALA A 1 109 ? -1.123 -8.432 32.462 1.00 78.31 109 ALA A N 1
ATOM 870 C CA . ALA A 1 109 ? -0.199 -8.173 31.369 1.00 78.31 109 ALA A CA 1
ATOM 871 C C . ALA A 1 109 ? 1.244 -8.514 31.785 1.00 78.31 109 ALA A C 1
ATOM 873 O O . ALA A 1 109 ? 1.691 -8.175 32.884 1.00 78.31 109 ALA A O 1
ATOM 874 N N . THR A 1 110 ? 2.004 -9.150 30.888 1.00 82.88 110 THR A N 1
ATOM 875 C CA . THR A 1 110 ? 3.434 -9.392 31.133 1.00 82.88 110 THR A CA 1
ATOM 876 C C . THR A 1 110 ? 4.198 -8.068 31.213 1.00 82.88 110 THR A C 1
ATOM 878 O O . THR A 1 110 ? 3.764 -7.060 30.656 1.00 82.88 110 THR A O 1
ATOM 881 N N . ALA A 1 111 ? 5.378 -8.056 31.844 1.00 83.12 111 ALA A N 1
ATOM 882 C CA . ALA A 1 111 ? 6.210 -6.849 31.918 1.00 83.12 111 ALA A CA 1
ATOM 883 C C . ALA A 1 111 ? 6.523 -6.258 30.528 1.00 83.12 111 ALA A C 1
ATOM 885 O O . ALA A 1 111 ? 6.566 -5.043 30.367 1.00 83.12 111 ALA A O 1
ATOM 886 N N . GLN A 1 112 ? 6.692 -7.106 29.510 1.00 80.06 112 GLN A N 1
ATOM 887 C CA . GLN A 1 112 ? 6.927 -6.654 28.141 1.00 80.06 112 GLN A CA 1
ATOM 888 C C . GLN A 1 112 ? 5.675 -6.013 27.530 1.00 80.06 112 GLN A C 1
ATOM 890 O O . GLN A 1 112 ? 5.778 -4.941 26.943 1.00 80.06 112 GLN A O 1
ATOM 895 N N . THR A 1 113 ? 4.503 -6.625 27.724 1.00 84.12 113 THR A N 1
ATOM 896 C CA . THR A 1 113 ? 3.204 -6.059 27.326 1.00 84.12 113 THR A CA 1
ATOM 897 C C . THR A 1 113 ? 2.959 -4.709 27.978 1.00 84.12 113 THR A C 1
ATOM 899 O O . THR A 1 113 ? 2.558 -3.754 27.321 1.00 84.12 113 THR A O 1
ATOM 902 N N . ALA A 1 114 ? 3.289 -4.605 29.261 1.00 83.50 114 ALA A N 1
ATOM 903 C CA . ALA A 1 114 ? 3.172 -3.377 30.019 1.00 83.50 114 ALA A CA 1
ATOM 904 C C . ALA A 1 114 ? 4.059 -2.245 29.474 1.00 83.50 114 ALA A C 1
ATOM 906 O O . ALA A 1 114 ? 3.597 -1.114 29.328 1.00 83.50 114 ALA A O 1
ATOM 907 N N . ILE A 1 115 ? 5.316 -2.556 29.142 1.00 83.19 115 ILE A N 1
ATOM 908 C CA . ILE A 1 115 ? 6.241 -1.606 28.512 1.00 83.19 115 ILE A CA 1
ATOM 909 C C . ILE A 1 115 ? 5.732 -1.209 27.126 1.00 83.19 115 ILE A C 1
ATOM 911 O O . ILE A 1 115 ? 5.747 -0.039 26.772 1.00 83.19 115 ILE A O 1
ATOM 915 N N . ALA A 1 116 ? 5.253 -2.161 26.332 1.00 83.44 116 ALA A N 1
ATOM 916 C CA . ALA A 1 116 ? 4.813 -1.860 24.982 1.00 83.44 116 ALA A CA 1
ATOM 917 C C . ALA A 1 116 ? 3.580 -0.943 24.966 1.00 83.44 116 ALA A C 1
ATOM 919 O O . ALA A 1 116 ? 3.556 0.026 24.215 1.00 83.44 116 ALA A O 1
ATOM 920 N N . LEU A 1 117 ? 2.614 -1.175 25.863 1.00 85.88 117 LEU A N 1
ATOM 921 C CA . LEU A 1 117 ? 1.445 -0.308 26.040 1.00 85.88 117 LEU A CA 1
ATOM 922 C C . LEU A 1 117 ? 1.825 1.127 26.445 1.00 85.88 117 LEU A C 1
ATOM 924 O O . LEU A 1 117 ? 1.129 2.066 26.060 1.00 85.88 117 LEU A O 1
ATOM 928 N N . SER A 1 118 ? 2.922 1.336 27.182 1.00 83.81 118 SER A N 1
ATOM 929 C CA . SER A 1 118 ? 3.350 2.690 27.570 1.00 83.81 118 SER A CA 1
ATOM 930 C C . SER A 1 118 ? 3.955 3.499 26.416 1.00 83.81 118 SER A C 1
ATOM 932 O O . SER A 1 118 ? 3.969 4.726 26.482 1.00 83.81 118 SER A O 1
ATOM 934 N N . HIS A 1 119 ? 4.417 2.835 25.351 1.00 83.19 119 HIS A N 1
ATOM 935 C CA . HIS A 1 119 ? 4.951 3.477 24.145 1.00 83.19 119 HIS A CA 1
ATOM 936 C C . HIS A 1 119 ? 3.885 3.795 23.088 1.00 83.19 119 HIS A C 1
ATOM 938 O O . HIS A 1 119 ? 4.197 4.408 22.064 1.00 83.19 119 HIS A O 1
ATOM 944 N N . ILE A 1 120 ? 2.636 3.393 23.320 1.00 85.44 120 ILE A N 1
ATOM 945 C CA . ILE A 1 120 ? 1.528 3.658 22.405 1.00 85.44 120 ILE A CA 1
ATOM 946 C C . ILE A 1 120 ? 0.961 5.041 22.700 1.00 85.44 120 ILE A C 1
ATOM 948 O O . ILE A 1 120 ? 0.486 5.316 23.804 1.00 85.44 120 ILE A O 1
ATOM 952 N N . ALA A 1 121 ? 0.982 5.899 21.686 1.00 81.00 121 ALA A N 1
ATOM 953 C CA . ALA A 1 121 ? 0.292 7.176 21.699 1.00 81.00 121 ALA A CA 1
ATOM 954 C C . ALA A 1 121 ? -1.045 7.027 20.964 1.00 81.00 121 ALA A C 1
ATOM 956 O O . ALA A 1 121 ? -1.091 6.597 19.813 1.00 81.00 121 ALA A O 1
ATOM 957 N N . VAL A 1 122 ? -2.139 7.373 21.642 1.00 84.38 122 VAL A N 1
ATOM 958 C CA . VAL A 1 122 ? -3.488 7.382 21.066 1.00 84.38 122 VAL A CA 1
ATOM 959 C C . VAL A 1 122 ? -3.961 8.828 21.005 1.00 84.38 122 VAL A C 1
ATOM 961 O O . VAL A 1 122 ? -4.132 9.458 22.049 1.00 84.38 122 VAL A O 1
ATOM 964 N N . ASP A 1 123 ? -4.180 9.345 19.797 1.00 81.31 123 ASP A N 1
ATOM 965 C CA . ASP A 1 123 ? -4.635 10.728 19.597 1.00 81.31 123 ASP A CA 1
ATOM 966 C C . ASP A 1 123 ? -6.098 10.921 20.007 1.00 81.31 123 ASP A C 1
ATOM 968 O O . ASP A 1 123 ? -6.440 11.888 20.678 1.00 81.31 123 ASP A O 1
ATOM 972 N N . SER A 1 124 ? -6.972 9.993 19.623 1.00 88.31 124 SER A N 1
ATOM 973 C CA . SER A 1 124 ? -8.404 10.042 19.933 1.00 88.31 124 SER A CA 1
ATOM 974 C C . SER A 1 124 ? -8.942 8.646 20.198 1.00 88.31 124 SER A C 1
ATOM 976 O O . SER A 1 124 ? -9.228 8.295 21.343 1.00 88.31 124 SER A O 1
ATOM 978 N N . LEU A 1 125 ? -9.035 7.830 19.151 1.00 91.19 125 LEU A N 1
ATOM 979 C CA . LEU A 1 125 ? -9.546 6.471 19.212 1.00 91.19 125 LEU A CA 1
ATOM 980 C C . LEU A 1 125 ? -8.773 5.597 18.225 1.00 91.19 125 LEU A C 1
ATOM 982 O O . LEU A 1 125 ? -8.650 5.947 17.053 1.00 91.19 125 LEU A O 1
ATOM 986 N N . MET A 1 126 ? -8.266 4.461 18.693 1.00 92.12 126 MET A N 1
ATOM 987 C CA . MET A 1 126 ? -7.514 3.511 17.880 1.00 92.12 126 MET A CA 1
ATOM 988 C C . MET A 1 126 ? -8.107 2.113 18.023 1.00 92.12 126 MET A C 1
ATOM 990 O O . MET A 1 126 ? -8.364 1.657 19.133 1.00 92.12 126 MET A O 1
ATOM 994 N N . LEU A 1 127 ? -8.308 1.424 16.908 1.00 92.81 127 LEU A N 1
ATOM 995 C CA . LEU A 1 127 ? -8.734 0.028 16.875 1.00 92.81 127 LEU A CA 1
ATOM 996 C C . LEU A 1 127 ? -7.550 -0.832 16.443 1.00 92.81 127 LEU A C 1
ATOM 998 O O . LEU A 1 127 ? -6.941 -0.533 15.425 1.00 92.81 127 LEU A O 1
ATOM 1002 N N . VAL A 1 128 ? -7.241 -1.896 17.179 1.00 91.56 128 VAL A N 1
ATOM 1003 C CA . VAL A 1 128 ? -6.141 -2.830 16.900 1.00 91.56 128 VAL A CA 1
ATOM 1004 C C . VAL A 1 128 ? -6.702 -4.235 16.698 1.00 91.56 128 VAL A C 1
ATOM 1006 O O . VAL A 1 128 ? -7.562 -4.686 17.458 1.00 91.56 128 VAL A O 1
ATOM 1009 N N . VAL A 1 129 ? -6.209 -4.938 15.683 1.00 89.69 129 VAL A N 1
ATOM 1010 C CA . VAL A 1 129 ? -6.592 -6.319 15.354 1.00 89.69 129 VAL A CA 1
ATOM 1011 C C . VAL A 1 129 ? -5.378 -7.243 15.392 1.00 89.69 129 VAL A C 1
ATOM 1013 O O . VAL A 1 129 ? -4.243 -6.782 15.414 1.00 89.69 129 VAL A O 1
ATOM 1016 N N . THR A 1 130 ? -5.600 -8.557 15.371 1.00 84.69 130 THR A N 1
ATOM 1017 C CA . THR A 1 130 ? -4.506 -9.541 15.322 1.00 84.69 130 THR A CA 1
ATOM 1018 C C . THR A 1 130 ? -3.808 -9.605 13.966 1.00 84.69 130 THR A C 1
ATOM 1020 O O . THR A 1 130 ? -2.597 -9.789 13.912 1.00 84.69 130 THR A O 1
ATOM 1023 N N . HIS A 1 131 ? -4.558 -9.440 12.872 1.00 83.19 131 HIS A N 1
ATOM 1024 C CA . HIS A 1 131 ? -4.044 -9.532 11.505 1.00 83.19 131 HIS A CA 1
ATOM 1025 C C . HIS A 1 131 ? -4.654 -8.449 10.613 1.00 83.19 131 HIS A C 1
ATOM 1027 O O . HIS A 1 131 ? -5.854 -8.189 10.669 1.00 83.19 131 HIS A O 1
ATOM 1033 N N . SER A 1 132 ? -3.862 -7.866 9.713 1.00 83.62 132 SER A N 1
ATOM 1034 C CA . SER A 1 132 ? -4.346 -6.840 8.774 1.00 83.62 132 SER A CA 1
ATOM 1035 C C . SER A 1 132 ? -5.443 -7.342 7.828 1.00 83.62 132 SER A C 1
ATOM 1037 O O . SER A 1 132 ? -6.278 -6.557 7.390 1.00 83.62 132 SER A O 1
ATOM 1039 N N . SER A 1 133 ? -5.505 -8.650 7.553 1.00 83.62 133 SER A N 1
ATOM 1040 C CA . SER A 1 133 ? -6.541 -9.255 6.704 1.00 83.62 133 SER A CA 1
ATOM 1041 C C . SER A 1 133 ? -7.962 -9.099 7.254 1.00 83.62 133 SER A C 1
ATOM 1043 O O . SER A 1 133 ? -8.910 -9.082 6.471 1.00 83.62 133 SER A O 1
ATOM 1045 N N . VAL A 1 134 ? -8.125 -8.969 8.577 1.00 85.81 134 VAL A N 1
ATOM 1046 C CA . VAL A 1 134 ? -9.436 -8.781 9.220 1.00 85.81 134 VAL A CA 1
ATOM 1047 C C . VAL A 1 134 ? -9.761 -7.316 9.509 1.00 85.81 134 VAL A C 1
ATOM 1049 O O . VAL A 1 134 ? -10.898 -7.021 9.876 1.00 85.81 134 VAL A O 1
ATOM 1052 N N . LEU A 1 135 ? -8.800 -6.401 9.324 1.00 87.88 135 LEU A N 1
ATOM 1053 C CA . LEU A 1 135 ? -8.937 -4.993 9.698 1.00 87.88 135 LEU A CA 1
ATOM 1054 C C . LEU A 1 135 ? -10.118 -4.337 8.980 1.00 87.88 135 LEU A C 1
ATOM 1056 O O . LEU A 1 135 ? -11.015 -3.844 9.652 1.00 87.88 135 LEU A O 1
ATOM 1060 N N . ASN A 1 136 ? -10.187 -4.438 7.650 1.00 87.44 136 ASN A N 1
ATOM 1061 C CA . ASN A 1 136 ? -11.254 -3.810 6.862 1.00 87.44 136 ASN A CA 1
ATOM 1062 C C . ASN A 1 136 ? -12.652 -4.301 7.269 1.00 87.44 136 ASN A C 1
ATOM 1064 O O . ASN A 1 136 ? -13.570 -3.506 7.444 1.00 87.44 136 ASN A O 1
ATOM 1068 N N . ALA A 1 137 ? -12.817 -5.611 7.481 1.00 87.88 137 ALA A N 1
ATOM 1069 C CA . ALA A 1 137 ? -14.104 -6.176 7.884 1.00 87.88 137 ALA A CA 1
ATOM 1070 C C . ALA A 1 137 ? -14.533 -5.690 9.280 1.00 87.88 137 ALA A C 1
ATOM 1072 O O . ALA A 1 137 ? -15.706 -5.389 9.497 1.00 87.88 137 ALA A O 1
ATOM 1073 N N . ILE A 1 138 ? -13.584 -5.595 10.219 1.00 88.62 138 ILE A N 1
ATOM 1074 C CA . ILE A 1 138 ? -13.838 -5.092 11.573 1.00 88.62 138 ILE A CA 1
ATOM 1075 C C . ILE A 1 138 ? -14.084 -3.581 11.560 1.00 88.62 138 ILE A C 1
ATOM 1077 O O . ILE A 1 138 ? -14.946 -3.112 12.294 1.00 88.62 138 ILE A O 1
ATOM 1081 N N . GLN A 1 139 ? -13.380 -2.816 10.725 1.00 89.25 139 GLN A N 1
ATOM 1082 C CA . GLN A 1 139 ? -13.637 -1.388 10.545 1.00 89.25 139 GLN A CA 1
ATOM 1083 C C . GLN A 1 139 ? -15.046 -1.147 10.019 1.00 89.25 139 GLN A C 1
ATOM 1085 O O . GLN A 1 139 ? -15.763 -0.335 10.583 1.00 89.25 139 GLN A O 1
ATOM 1090 N N . GLU A 1 140 ? -15.484 -1.883 8.996 1.00 88.56 140 GLU A N 1
ATOM 1091 C CA . GLU A 1 140 ? -16.851 -1.765 8.490 1.00 88.56 140 GLU A CA 1
ATOM 1092 C C . GLU A 1 140 ? -17.896 -2.137 9.548 1.00 88.56 140 GLU A C 1
ATOM 1094 O O . GLU A 1 140 ? -18.924 -1.468 9.652 1.00 88.56 140 GLU A O 1
ATOM 1099 N N . GLU A 1 141 ? -17.656 -3.199 10.326 1.00 89.31 141 GLU A N 1
ATOM 1100 C CA . GLU A 1 141 ? -18.509 -3.576 11.459 1.00 89.31 141 GLU A CA 1
ATOM 1101 C C . GLU A 1 141 ? -18.561 -2.432 12.481 1.00 89.31 141 GLU A C 1
ATOM 1103 O O . GLU A 1 141 ? -19.637 -1.929 12.795 1.00 89.31 141 GLU A O 1
ATOM 1108 N N . PHE A 1 142 ? -17.406 -1.958 12.941 1.00 89.00 142 PHE A N 1
ATOM 1109 C CA . PHE A 1 142 ? -17.291 -0.921 13.960 1.00 89.00 142 PHE A CA 1
ATOM 1110 C C . PHE A 1 142 ? -17.864 0.426 13.504 1.00 89.00 142 PHE A C 1
ATOM 1112 O O . PHE A 1 142 ? -18.606 1.059 14.252 1.00 89.00 142 PHE A O 1
ATOM 1119 N N . SER A 1 143 ? -17.602 0.844 12.266 1.00 88.75 143 SER A N 1
ATOM 1120 C CA . SER A 1 143 ? -18.168 2.058 11.675 1.00 88.75 143 SER A CA 1
ATOM 1121 C C . SER A 1 143 ? -19.688 1.976 11.554 1.00 88.75 143 SER A C 1
ATOM 1123 O O . SER A 1 143 ? -20.358 2.965 11.825 1.00 88.75 143 SER A O 1
ATOM 1125 N N . LYS A 1 144 ? -20.265 0.807 11.237 1.00 88.25 144 LYS A N 1
ATOM 1126 C CA . LYS A 1 144 ? -21.731 0.623 11.256 1.00 88.25 144 LYS A CA 1
ATOM 1127 C C . LYS A 1 144 ? -22.307 0.745 12.666 1.00 88.25 144 LYS A C 1
ATOM 1129 O O . LYS A 1 144 ? -23.392 1.291 12.831 1.00 88.25 144 LYS A O 1
ATOM 1134 N N . LEU A 1 145 ? -21.593 0.251 13.679 1.00 86.75 145 LEU A N 1
ATOM 1135 C CA . LEU A 1 145 ? -22.022 0.347 15.079 1.00 86.75 145 LEU A CA 1
ATOM 1136 C C . LEU A 1 145 ? -21.925 1.784 15.613 1.00 86.75 145 LEU A C 1
ATOM 1138 O O . LEU A 1 145 ? -22.799 2.258 16.340 1.00 86.75 145 LEU A O 1
ATOM 1142 N N . MET A 1 146 ? -20.859 2.490 15.246 1.00 85.62 146 MET A N 1
ATOM 1143 C CA . MET A 1 146 ? -20.591 3.847 15.709 1.00 85.62 146 MET A CA 1
ATOM 1144 C C . MET A 1 146 ? -21.287 4.922 14.864 1.00 85.62 146 MET A C 1
ATOM 1146 O O . MET A 1 146 ? -21.476 6.031 15.371 1.00 85.62 146 MET A O 1
ATOM 1150 N N . ASP A 1 147 ? -21.779 4.586 13.671 1.00 84.38 147 ASP A N 1
ATOM 1151 C CA . ASP A 1 147 ? -22.524 5.470 12.770 1.00 84.38 147 ASP A CA 1
ATOM 1152 C C . ASP A 1 147 ? -21.800 6.821 12.592 1.00 84.38 147 ASP A C 1
ATOM 1154 O O . ASP A 1 147 ? -20.634 6.850 12.210 1.00 84.38 147 ASP A O 1
ATOM 1158 N N . THR A 1 148 ? -22.435 7.941 12.935 1.00 84.06 148 THR A N 1
ATOM 1159 C CA . THR A 1 148 ? -21.889 9.300 12.775 1.00 84.06 148 THR A CA 1
ATOM 1160 C C . THR A 1 148 ? -20.996 9.777 13.929 1.00 84.06 148 THR A C 1
ATOM 1162 O O . THR A 1 148 ? -20.496 10.903 13.903 1.00 84.06 148 THR A O 1
ATOM 1165 N N . THR A 1 149 ? -20.766 8.942 14.951 1.00 86.06 149 THR A N 1
ATOM 1166 C CA . THR A 1 149 ? -19.993 9.341 16.149 1.00 86.06 149 THR A CA 1
ATOM 1167 C C . THR A 1 149 ? -18.481 9.350 15.935 1.00 86.06 149 THR A C 1
ATOM 1169 O O . THR A 1 149 ? -17.768 10.060 16.652 1.00 86.06 149 THR A O 1
ATOM 1172 N N . VAL A 1 150 ? -17.989 8.584 14.957 1.00 87.62 150 VAL A N 1
ATOM 1173 C CA . VAL A 1 150 ? -16.564 8.478 14.635 1.00 87.62 150 VAL A CA 1
ATOM 1174 C C . VAL A 1 150 ? -16.353 8.460 13.129 1.00 87.62 150 VAL A C 1
ATOM 1176 O O . VAL A 1 150 ? -17.113 7.841 12.390 1.00 87.62 150 VAL A O 1
ATOM 1179 N N . GLU A 1 151 ? -15.278 9.094 12.684 1.00 88.31 151 GLU A N 1
ATOM 1180 C CA . GLU A 1 151 ? -14.832 9.085 11.294 1.00 88.31 151 GLU A CA 1
ATOM 1181 C C . GLU A 1 151 ? -13.488 8.378 11.196 1.00 88.31 151 GLU A C 1
ATOM 1183 O O . GLU A 1 151 ? -12.591 8.613 12.008 1.00 88.31 151 GLU A O 1
ATOM 1188 N N . VAL A 1 152 ? -13.329 7.510 10.197 1.00 85.62 152 VAL A N 1
ATOM 1189 C CA . VAL A 1 152 ? -12.037 6.870 9.930 1.00 85.62 152 VAL A CA 1
ATOM 1190 C C . VAL A 1 152 ? -11.057 7.955 9.495 1.00 85.62 152 VAL A C 1
ATOM 1192 O O . VAL A 1 152 ? -11.269 8.626 8.488 1.00 85.62 152 VAL A O 1
ATOM 1195 N N . PHE A 1 153 ? -9.990 8.148 10.269 1.00 84.38 153 PHE A N 1
ATOM 1196 C CA . PHE A 1 153 ? -8.945 9.112 9.938 1.00 84.38 153 PHE A CA 1
ATOM 1197 C C . PHE A 1 153 ? -7.811 8.457 9.158 1.00 84.38 153 PHE A C 1
ATOM 1199 O O . PHE A 1 153 ? -7.384 8.987 8.136 1.00 84.38 153 PHE A O 1
ATOM 1206 N N . GLN A 1 154 ? -7.339 7.300 9.625 1.00 83.56 154 GLN A N 1
ATOM 1207 C CA . GLN A 1 154 ? -6.339 6.497 8.928 1.00 83.56 154 GLN A CA 1
ATOM 1208 C C . GLN A 1 154 ? -6.753 5.029 8.967 1.00 83.56 154 GLN A C 1
ATOM 1210 O O . GLN A 1 154 ? -6.901 4.446 10.043 1.00 83.56 154 GLN A O 1
ATOM 1215 N N . GLU A 1 155 ? -6.932 4.444 7.783 1.00 85.31 155 GLU A N 1
ATOM 1216 C CA . GLU A 1 155 ? -7.448 3.082 7.618 1.00 85.31 155 GLU A CA 1
ATOM 1217 C C . GLU A 1 155 ? -6.478 2.017 8.128 1.00 85.31 155 GLU A C 1
ATOM 1219 O O . GLU A 1 155 ? -6.910 0.997 8.651 1.00 85.31 155 GLU A O 1
ATOM 1224 N N . GLN A 1 156 ? -5.173 2.241 7.986 1.00 88.31 156 GLN A N 1
ATOM 1225 C CA . GLN A 1 156 ? -4.172 1.247 8.341 1.00 88.31 156 GLN A CA 1
ATOM 1226 C C . GLN A 1 156 ? -2.885 1.927 8.823 1.00 88.31 156 GLN A C 1
ATOM 1228 O O . GLN A 1 156 ? -2.238 2.655 8.070 1.00 88.31 156 GLN A O 1
ATOM 1233 N N . ILE A 1 157 ? -2.542 1.695 10.090 1.00 87.06 157 ILE A N 1
ATOM 1234 C CA . ILE A 1 157 ? -1.390 2.258 10.798 1.00 87.06 157 ILE A CA 1
ATOM 1235 C C . ILE A 1 157 ? -0.759 1.232 11.739 1.00 87.06 157 ILE A C 1
ATOM 1237 O O . ILE A 1 157 ? -1.380 0.245 12.136 1.00 87.06 157 ILE A O 1
ATOM 1241 N N . SER A 1 158 ? 0.486 1.490 12.133 1.00 86.75 158 SER A N 1
ATOM 1242 C CA . SER A 1 158 ? 1.109 0.814 13.270 1.00 86.75 158 SER A CA 1
ATOM 1243 C C . SER A 1 158 ? 0.574 1.394 14.582 1.00 86.75 158 SER A C 1
ATOM 1245 O O . SER A 1 158 ? 0.428 2.607 14.709 1.00 86.75 158 SER A O 1
ATOM 1247 N N . CYS A 1 159 ? 0.336 0.537 15.578 1.00 82.88 159 CYS A N 1
ATOM 1248 C CA . CYS A 1 159 ? 0.001 0.970 16.940 1.00 82.88 159 CYS A CA 1
ATOM 1249 C C . CYS A 1 159 ? 1.212 1.549 17.699 1.00 82.88 159 CYS A C 1
ATOM 1251 O O . CYS A 1 159 ? 1.045 2.289 18.664 1.00 82.88 159 CYS A O 1
ATOM 1253 N N . HIS A 1 160 ? 2.436 1.243 17.254 1.00 83.19 160 HIS A N 1
ATOM 1254 C CA . HIS A 1 160 ? 3.678 1.771 17.823 1.00 83.19 160 HIS A CA 1
ATOM 1255 C C . HIS A 1 160 ? 4.162 3.002 17.082 1.00 83.19 160 HIS A C 1
ATOM 1257 O O . HIS A 1 160 ? 4.401 2.925 15.873 1.00 83.19 160 HIS A O 1
ATOM 1263 N N . GLN A 1 161 ? 4.433 4.077 17.825 1.00 81.94 161 GLN A N 1
ATOM 1264 C CA . GLN A 1 161 ? 4.948 5.330 17.272 1.00 81.94 161 GLN A CA 1
ATOM 1265 C C . GLN A 1 161 ? 6.292 5.133 16.556 1.00 81.94 161 GLN A C 1
ATOM 1267 O O . GLN A 1 161 ? 6.415 5.471 15.384 1.00 81.94 161 GLN A O 1
ATOM 1272 N N . ALA A 1 162 ? 7.274 4.503 17.211 1.00 83.75 162 ALA A N 1
ATOM 1273 C CA . ALA A 1 162 ? 8.605 4.298 16.628 1.00 83.75 162 ALA A CA 1
ATOM 1274 C C . ALA A 1 162 ? 8.573 3.444 15.345 1.00 83.75 162 ALA A C 1
ATOM 1276 O O . ALA A 1 162 ? 9.313 3.707 14.395 1.00 83.75 162 ALA A O 1
ATOM 1277 N N . ILE A 1 163 ? 7.695 2.432 15.297 1.00 86.25 163 ILE A N 1
ATOM 1278 C CA . ILE A 1 163 ? 7.491 1.605 14.098 1.00 86.25 163 ILE A CA 1
ATOM 1279 C C . ILE A 1 163 ? 6.800 2.426 13.009 1.00 86.25 163 ILE A C 1
ATOM 1281 O O . ILE A 1 163 ? 7.215 2.362 11.858 1.00 86.25 163 ILE A O 1
ATOM 1285 N N . SER A 1 164 ? 5.783 3.213 13.368 1.00 85.06 164 SER A N 1
ATOM 1286 C CA . SER A 1 164 ? 5.069 4.094 12.440 1.00 85.06 164 SER A CA 1
ATOM 1287 C C . SER A 1 164 ? 6.024 5.092 11.772 1.00 85.06 164 SER A C 1
ATOM 1289 O O . SER A 1 164 ? 6.058 5.188 10.547 1.00 85.06 164 SER A O 1
ATOM 1291 N N . GLU A 1 165 ? 6.877 5.753 12.560 1.00 87.62 165 GLU A N 1
ATOM 1292 C CA . GLU A 1 165 ? 7.900 6.689 12.076 1.00 87.62 165 GLU A CA 1
ATOM 1293 C C . GLU A 1 165 ? 8.927 5.998 11.172 1.00 87.62 165 GLU A C 1
ATOM 1295 O O . GLU A 1 165 ? 9.167 6.450 10.051 1.00 87.62 165 GLU A O 1
ATOM 1300 N N . SER A 1 166 ? 9.469 4.854 11.606 1.00 90.94 166 SER A N 1
ATOM 1301 C CA . SER A 1 166 ? 10.436 4.079 10.814 1.00 90.94 166 SER A CA 1
ATOM 1302 C C . SER A 1 166 ? 9.835 3.595 9.490 1.00 90.94 166 SER A C 1
ATOM 1304 O O . SER A 1 166 ? 10.499 3.584 8.454 1.00 90.94 166 SER A O 1
ATOM 1306 N N . LEU A 1 167 ? 8.561 3.196 9.499 1.00 90.25 167 LEU A N 1
ATOM 1307 C CA . LEU A 1 167 ? 7.848 2.758 8.305 1.00 90.25 167 LEU A CA 1
ATOM 1308 C C . LEU A 1 167 ? 7.570 3.937 7.362 1.00 90.25 167 LEU A C 1
ATOM 1310 O O . LEU A 1 167 ? 7.689 3.784 6.146 1.00 90.25 167 LEU A O 1
ATOM 1314 N N . ALA A 1 168 ? 7.229 5.111 7.897 1.00 89.50 168 ALA A N 1
ATOM 1315 C CA . ALA A 1 168 ? 7.068 6.329 7.111 1.00 89.50 168 ALA A CA 1
ATOM 1316 C C . ALA A 1 168 ? 8.388 6.735 6.432 1.00 89.50 168 ALA A C 1
ATOM 1318 O O . ALA A 1 168 ? 8.397 6.999 5.226 1.00 89.50 168 ALA A O 1
ATOM 1319 N N . GLU A 1 169 ? 9.509 6.697 7.159 1.00 93.62 169 GLU A N 1
ATOM 1320 C CA . GLU A 1 169 ? 10.847 6.954 6.611 1.00 93.62 169 GLU A CA 1
ATOM 1321 C C . GLU A 1 169 ? 11.234 5.923 5.539 1.00 93.62 169 GLU A C 1
ATOM 1323 O O . GLU A 1 169 ? 11.727 6.288 4.466 1.00 93.62 169 GLU A O 1
ATOM 1328 N N . LEU A 1 170 ? 10.951 4.638 5.776 1.00 93.94 170 LEU A N 1
ATOM 1329 C CA . LEU A 1 170 ? 11.186 3.572 4.804 1.00 93.94 170 LEU A CA 1
ATOM 1330 C C . LEU A 1 170 ? 10.382 3.797 3.516 1.00 93.94 170 LEU A C 1
ATOM 1332 O O . LEU A 1 170 ? 10.942 3.707 2.421 1.00 93.94 170 LEU A O 1
ATOM 1336 N N . LYS A 1 171 ? 9.086 4.121 3.630 1.00 93.50 171 LYS A N 1
ATOM 1337 C CA . LYS A 1 171 ? 8.215 4.433 2.483 1.00 93.50 171 LYS A CA 1
ATOM 1338 C C . LYS A 1 171 ? 8.751 5.634 1.701 1.00 93.50 171 LYS A C 1
ATOM 1340 O O . LYS A 1 171 ? 8.861 5.559 0.477 1.00 93.50 171 LYS A O 1
ATOM 1345 N N . ALA A 1 172 ? 9.136 6.710 2.390 1.00 93.75 172 ALA A N 1
ATOM 1346 C CA . ALA A 1 172 ? 9.696 7.908 1.765 1.00 93.75 172 ALA A CA 1
ATOM 1347 C C . ALA A 1 172 ? 11.019 7.613 1.036 1.00 93.75 172 ALA A C 1
ATOM 1349 O O . ALA A 1 172 ? 11.193 7.981 -0.127 1.00 93.75 172 ALA A O 1
ATOM 1350 N N . THR A 1 173 ? 11.922 6.873 1.680 1.00 96.00 173 THR A N 1
ATOM 1351 C CA . THR A 1 173 ? 13.211 6.469 1.100 1.00 96.00 173 THR A CA 1
ATOM 1352 C C . THR A 1 173 ? 13.017 5.587 -0.131 1.00 96.00 173 THR A C 1
ATOM 1354 O O . THR A 1 173 ? 13.696 5.769 -1.143 1.00 96.00 173 THR A O 1
ATOM 1357 N N . ALA A 1 174 ? 12.057 4.661 -0.084 1.00 95.88 174 ALA A N 1
ATOM 1358 C CA . ALA A 1 174 ? 11.740 3.793 -1.209 1.00 95.88 174 ALA A CA 1
ATOM 1359 C C . ALA A 1 174 ? 11.140 4.575 -2.397 1.00 95.88 174 ALA A C 1
ATOM 1361 O O . ALA A 1 174 ? 11.546 4.390 -3.547 1.00 95.88 174 ALA A O 1
ATOM 1362 N N . MET A 1 175 ? 10.241 5.528 -2.130 1.00 94.75 175 MET A N 1
ATOM 1363 C CA . MET A 1 175 ? 9.715 6.440 -3.155 1.00 94.75 175 MET A CA 1
ATOM 1364 C C . MET A 1 175 ? 10.820 7.299 -3.789 1.00 94.75 175 MET A C 1
ATOM 1366 O O . MET A 1 175 ? 10.848 7.476 -5.010 1.00 94.75 175 MET A O 1
ATOM 1370 N N . HIS A 1 176 ? 11.776 7.777 -2.992 1.00 95.38 176 HIS A N 1
ATOM 1371 C CA . HIS A 1 176 ? 12.921 8.531 -3.498 1.00 95.38 176 HIS A CA 1
ATOM 1372 C C . HIS A 1 176 ? 13.856 7.660 -4.355 1.00 95.38 176 HIS A C 1
ATOM 1374 O O . HIS A 1 176 ? 14.283 8.067 -5.438 1.00 95.38 176 HIS A O 1
ATOM 1380 N N . LEU A 1 177 ? 14.131 6.419 -3.936 1.00 96.19 177 LEU A N 1
ATOM 1381 C CA . LEU A 1 177 ? 14.923 5.480 -4.731 1.00 96.19 177 LEU A CA 1
ATOM 1382 C C . LEU A 1 177 ? 14.254 5.173 -6.082 1.00 96.19 177 LEU A C 1
ATOM 1384 O O . LEU A 1 177 ? 14.940 5.162 -7.104 1.00 96.19 177 LEU A O 1
ATOM 1388 N N . ARG A 1 178 ? 12.923 5.016 -6.127 1.00 95.94 178 ARG A N 1
ATOM 1389 C CA . ARG A 1 178 ? 12.160 4.886 -7.386 1.00 95.94 178 ARG A CA 1
ATOM 1390 C C . ARG A 1 178 ? 12.430 6.056 -8.338 1.00 95.94 178 ARG A C 1
ATOM 1392 O O . ARG A 1 178 ? 12.653 5.852 -9.536 1.00 95.94 178 ARG A O 1
ATOM 1399 N N . GLN A 1 179 ? 12.403 7.281 -7.812 1.00 94.81 179 GLN A N 1
ATOM 1400 C CA . GLN A 1 179 ? 12.663 8.485 -8.597 1.00 94.81 179 GLN A CA 1
ATOM 1401 C C . GLN A 1 179 ? 14.094 8.492 -9.141 1.00 94.81 179 GLN A C 1
ATOM 1403 O O . GLN A 1 179 ? 14.288 8.767 -10.325 1.00 94.81 179 GLN A O 1
ATOM 1408 N N . ASN A 1 180 ? 15.072 8.103 -8.320 1.00 95.62 180 ASN A N 1
ATOM 1409 C CA . ASN A 1 180 ? 16.469 7.974 -8.735 1.00 95.62 180 ASN A CA 1
ATOM 1410 C C . ASN A 1 180 ? 16.671 6.917 -9.824 1.00 95.62 180 ASN A C 1
ATOM 1412 O O . ASN A 1 180 ? 17.437 7.147 -10.758 1.00 95.62 180 ASN A O 1
ATOM 1416 N N . ILE A 1 181 ? 15.982 5.774 -9.743 1.00 94.88 181 ILE A N 1
ATOM 1417 C CA . ILE A 1 181 ? 16.034 4.738 -10.785 1.00 94.88 181 ILE A CA 1
ATOM 1418 C C . ILE A 1 181 ? 15.525 5.309 -12.113 1.00 94.88 181 ILE A C 1
ATOM 1420 O O . ILE A 1 181 ? 16.209 5.195 -13.129 1.00 94.88 181 ILE A O 1
ATOM 1424 N N . SER A 1 182 ? 14.361 5.967 -12.099 1.00 93.62 182 SER A N 1
ATOM 1425 C CA . SER A 1 182 ? 13.762 6.533 -13.318 1.00 93.62 182 SER A CA 1
ATOM 1426 C C . SER A 1 182 ? 14.654 7.615 -13.934 1.00 93.62 182 SER A C 1
ATOM 1428 O O . SER A 1 182 ? 14.979 7.556 -15.119 1.00 93.62 182 SER A O 1
ATOM 1430 N N . SER A 1 183 ? 15.136 8.563 -13.122 1.00 93.19 183 SER A N 1
ATOM 1431 C CA . SER A 1 183 ? 15.998 9.649 -13.601 1.00 93.19 183 SER A CA 1
ATOM 1432 C C . SER A 1 183 ? 17.346 9.140 -14.116 1.00 93.19 183 SER A C 1
ATOM 1434 O O . SER A 1 183 ? 17.831 9.618 -15.140 1.00 93.19 183 SER A O 1
ATOM 1436 N N . THR A 1 184 ? 17.932 8.131 -13.466 1.00 92.94 184 THR A N 1
ATOM 1437 C CA . THR A 1 184 ? 19.188 7.516 -13.912 1.00 92.94 184 THR A CA 1
ATOM 1438 C C . THR A 1 184 ? 19.013 6.826 -15.260 1.00 92.94 184 THR A C 1
ATOM 1440 O O . THR A 1 184 ? 19.861 6.990 -16.135 1.00 92.94 184 THR A O 1
ATOM 1443 N N . LEU A 1 185 ? 17.913 6.096 -15.473 1.00 91.94 185 LEU A N 1
ATOM 1444 C CA . LEU A 1 185 ? 17.635 5.459 -16.765 1.00 91.94 185 LEU A CA 1
ATOM 1445 C C . LEU A 1 185 ? 17.443 6.489 -17.877 1.00 91.94 185 LEU A C 1
ATOM 1447 O O . LEU A 1 185 ? 17.999 6.323 -18.965 1.00 91.94 185 LEU A O 1
ATOM 1451 N N . LEU A 1 186 ? 16.738 7.584 -17.589 1.00 87.62 186 LEU A N 1
ATOM 1452 C CA . LEU A 1 186 ? 16.568 8.679 -18.538 1.00 87.62 186 LEU A CA 1
ATOM 1453 C C . LEU A 1 186 ? 17.910 9.342 -18.889 1.00 87.62 186 LEU A C 1
ATOM 1455 O O . LEU A 1 186 ? 18.228 9.509 -20.065 1.00 87.62 186 LEU A O 1
ATOM 1459 N N . GLN A 1 187 ? 18.747 9.638 -17.892 1.00 87.25 187 GLN A N 1
ATOM 1460 C CA . GLN A 1 187 ? 20.079 10.205 -18.120 1.00 87.25 187 GLN A CA 1
ATOM 1461 C C . GLN A 1 187 ? 20.990 9.256 -18.898 1.00 87.25 187 GLN A C 1
ATOM 1463 O O . GLN A 1 187 ? 21.760 9.696 -19.751 1.00 87.25 187 GLN A O 1
ATOM 1468 N N . LEU A 1 188 ? 20.928 7.951 -18.614 1.00 84.88 188 LEU A N 1
ATOM 1469 C CA . LEU A 1 188 ? 21.671 6.962 -19.385 1.00 84.88 188 LEU A CA 1
ATOM 1470 C C . LEU A 1 188 ? 21.212 6.970 -20.847 1.00 84.88 188 LEU A C 1
ATOM 1472 O O . LEU A 1 188 ? 22.067 6.832 -21.722 1.00 84.88 188 LEU A O 1
ATOM 1476 N N . LYS A 1 189 ? 19.910 7.167 -21.125 1.00 79.12 189 LYS A N 1
ATOM 1477 C CA . LYS A 1 189 ? 19.345 7.342 -22.481 1.00 79.12 189 LYS A CA 1
ATOM 1478 C C . LYS A 1 189 ? 19.985 8.500 -23.236 1.00 79.12 189 LYS A C 1
ATOM 1480 O O . LYS A 1 189 ? 20.419 8.327 -24.373 1.00 79.12 189 LYS A O 1
ATOM 1485 N N . GLU A 1 190 ? 20.068 9.658 -22.596 1.00 77.62 190 GLU A N 1
ATOM 1486 C CA . GLU A 1 190 ? 20.600 10.884 -23.200 1.00 77.62 190 GLU A CA 1
ATOM 1487 C C . GLU A 1 190 ? 22.112 10.814 -23.425 1.00 77.62 190 GLU A C 1
ATOM 1489 O O . GLU A 1 190 ? 22.614 11.198 -24.483 1.00 77.62 190 GLU A O 1
ATOM 1494 N N . LYS A 1 191 ? 22.841 10.248 -22.459 1.00 74.00 191 LYS A N 1
ATOM 1495 C CA . LYS A 1 191 ? 24.300 10.108 -22.506 1.00 74.00 191 LYS A CA 1
ATOM 1496 C C . LYS A 1 191 ? 24.783 9.130 -23.581 1.00 74.00 191 LYS A C 1
ATOM 1498 O O . LYS A 1 191 ? 25.963 9.121 -23.884 1.00 74.00 191 LYS A O 1
ATOM 1503 N N . LEU A 1 192 ? 23.920 8.330 -24.211 1.00 66.25 192 LEU A N 1
ATOM 1504 C CA . LEU A 1 192 ? 24.356 7.399 -25.260 1.00 66.25 192 LEU A CA 1
ATOM 1505 C C . LEU A 1 192 ? 24.988 8.100 -26.478 1.00 66.25 192 LEU A C 1
ATOM 1507 O O . LEU A 1 192 ? 25.768 7.492 -27.203 1.00 66.25 192 LEU A O 1
ATOM 1511 N N . TYR A 1 193 ? 24.676 9.371 -26.723 1.00 62.19 193 TYR A N 1
ATOM 1512 C CA . TYR A 1 193 ? 25.146 10.097 -27.904 1.00 62.19 193 TYR A CA 1
ATOM 1513 C C . TYR A 1 193 ? 26.458 10.860 -27.665 1.00 62.19 193 TYR A C 1
ATOM 1515 O O . TYR A 1 193 ? 26.585 12.026 -28.038 1.00 62.19 193 TYR A O 1
ATOM 1523 N N . PHE A 1 194 ? 27.461 10.219 -27.057 1.00 66.62 194 PHE A N 1
ATOM 1524 C CA . PHE A 1 194 ? 28.789 10.828 -26.960 1.00 66.62 194 PHE A CA 1
ATOM 1525 C C . PHE A 1 194 ? 29.477 10.877 -28.329 1.00 66.62 194 PHE A C 1
ATOM 1527 O O . PHE A 1 194 ? 29.493 9.905 -29.086 1.00 66.62 194 PHE A O 1
ATOM 1534 N N . VAL A 1 195 ? 30.121 12.012 -28.613 1.00 62.47 195 VAL A N 1
ATOM 1535 C CA . VAL A 1 195 ? 30.921 12.263 -29.827 1.00 62.47 195 VAL A CA 1
ATOM 1536 C C . VAL A 1 195 ? 31.987 11.180 -30.052 1.00 62.47 195 VAL A C 1
ATOM 1538 O O . VAL A 1 195 ? 32.365 10.905 -31.187 1.00 62.47 195 VAL A O 1
ATOM 1541 N N . GLU A 1 196 ? 32.455 10.543 -28.982 1.00 68.38 196 GLU A N 1
ATOM 1542 C CA . GLU A 1 196 ? 33.450 9.468 -29.003 1.00 68.38 196 GLU A CA 1
ATOM 1543 C C . GLU A 1 196 ? 32.922 8.181 -29.649 1.00 68.38 196 GLU A C 1
ATOM 1545 O O . GLU A 1 196 ? 33.641 7.575 -30.437 1.00 68.38 196 GLU A O 1
ATOM 1550 N N . ILE A 1 197 ? 31.651 7.822 -29.428 1.00 72.69 197 ILE A N 1
ATOM 1551 C CA . ILE A 1 197 ? 31.030 6.624 -30.025 1.00 72.69 197 ILE A CA 1
ATOM 1552 C C . ILE A 1 197 ? 30.926 6.764 -31.549 1.00 72.69 197 ILE A C 1
ATOM 1554 O O . ILE A 1 197 ? 31.087 5.792 -32.284 1.00 72.69 197 ILE A O 1
ATOM 1558 N N . ASN A 1 198 ? 30.727 7.988 -32.042 1.00 73.81 198 ASN A N 1
ATOM 1559 C CA . ASN A 1 198 ? 30.677 8.269 -33.478 1.00 73.81 198 ASN A CA 1
ATOM 1560 C C . ASN A 1 198 ? 32.054 8.209 -34.160 1.00 73.81 198 ASN A C 1
ATOM 1562 O O . ASN A 1 198 ? 32.109 8.140 -35.385 1.00 73.81 198 ASN A O 1
ATOM 1566 N N . LYS A 1 199 ? 33.154 8.237 -33.396 1.00 80.81 199 LYS A N 1
ATOM 1567 C CA . LYS A 1 199 ? 34.524 8.106 -33.922 1.00 80.81 199 LYS A CA 1
ATOM 1568 C C . LYS A 1 199 ? 34.992 6.650 -34.016 1.00 80.81 199 LYS A C 1
ATOM 1570 O O . LYS A 1 199 ? 36.035 6.402 -34.617 1.00 80.81 199 LYS A O 1
ATOM 1575 N N . MET A 1 200 ? 34.257 5.713 -33.415 1.00 84.62 200 MET A N 1
ATOM 1576 C CA . MET A 1 200 ? 34.575 4.283 -33.440 1.00 84.62 200 MET A CA 1
ATOM 1577 C C . MET A 1 200 ? 34.253 3.672 -34.806 1.00 84.62 200 MET A C 1
ATOM 1579 O O . MET A 1 200 ? 33.430 4.198 -35.563 1.00 84.62 200 MET A O 1
ATOM 1583 N N . ASP A 1 201 ? 34.862 2.527 -35.121 1.00 89.62 201 ASP A N 1
ATOM 1584 C CA . ASP A 1 201 ? 34.487 1.798 -36.326 1.00 89.62 201 ASP A CA 1
ATOM 1585 C C . ASP A 1 201 ? 33.037 1.293 -36.238 1.00 89.62 201 ASP A C 1
ATOM 1587 O O . ASP A 1 201 ? 32.452 1.130 -35.165 1.00 89.62 201 ASP A O 1
ATOM 1591 N N . THR A 1 202 ? 32.427 1.034 -37.394 1.00 85.69 202 THR A N 1
ATOM 1592 C CA . THR A 1 202 ? 31.000 0.685 -37.459 1.00 85.69 202 THR A CA 1
ATOM 1593 C C . THR A 1 202 ? 30.669 -0.601 -36.697 1.00 85.69 202 THR A C 1
ATOM 1595 O O . THR A 1 202 ? 29.579 -0.708 -36.135 1.00 85.69 202 THR A O 1
ATOM 1598 N N . LYS A 1 203 ? 31.582 -1.577 -36.650 1.00 86.75 203 LYS A N 1
ATOM 1599 C CA . LYS A 1 203 ? 31.338 -2.853 -35.974 1.00 86.75 203 LYS A CA 1
ATOM 1600 C C . LYS A 1 203 ? 31.437 -2.688 -34.459 1.00 86.75 203 LYS A C 1
ATOM 1602 O O . LYS A 1 203 ? 30.546 -3.164 -33.756 1.00 86.75 203 LYS A O 1
ATOM 1607 N N . GLU A 1 204 ? 32.462 -1.996 -33.971 1.00 86.38 204 GLU A N 1
ATOM 1608 C CA . GLU A 1 204 ? 32.634 -1.701 -32.545 1.00 86.38 204 GLU A CA 1
ATOM 1609 C C . GLU A 1 204 ? 31.508 -0.803 -32.015 1.00 86.38 204 GLU A C 1
ATOM 1611 O O . GLU A 1 204 ? 30.878 -1.132 -31.007 1.00 86.38 204 GLU A O 1
ATOM 1616 N N . ARG A 1 205 ? 31.145 0.248 -32.763 1.00 85.88 205 ARG A N 1
ATOM 1617 C CA . ARG A 1 205 ? 29.999 1.118 -32.459 1.00 85.88 205 ARG A CA 1
ATOM 1618 C C . ARG A 1 205 ? 28.700 0.326 -32.317 1.00 85.88 205 ARG A C 1
ATOM 1620 O O . ARG A 1 205 ? 27.995 0.471 -31.320 1.00 85.88 205 ARG A O 1
ATOM 1627 N N . ASN A 1 206 ? 28.376 -0.528 -33.288 1.00 84.56 206 ASN A N 1
ATOM 1628 C CA . ASN A 1 206 ? 27.143 -1.322 -33.252 1.00 84.56 206 ASN A CA 1
ATOM 1629 C C . ASN A 1 206 ? 27.139 -2.340 -32.102 1.00 84.56 206 ASN A C 1
ATOM 1631 O O . ASN A 1 206 ? 26.096 -2.570 -31.490 1.00 84.56 206 ASN A O 1
ATOM 1635 N N . HIS A 1 207 ? 28.292 -2.934 -31.784 1.00 87.06 207 HIS A N 1
ATOM 1636 C CA . HIS A 1 207 ? 28.424 -3.827 -30.637 1.00 87.06 207 HIS A CA 1
ATOM 1637 C C . HIS A 1 207 ? 28.164 -3.089 -29.314 1.00 87.06 207 HIS A C 1
ATOM 1639 O O . HIS A 1 207 ? 27.350 -3.544 -28.508 1.00 87.06 207 HIS A O 1
ATOM 1645 N N . LEU A 1 208 ? 28.784 -1.921 -29.122 1.00 86.19 208 LEU A N 1
ATOM 1646 C CA . LEU A 1 208 ? 28.618 -1.104 -27.920 1.00 86.19 208 LEU A CA 1
ATOM 1647 C C . LEU A 1 208 ? 27.171 -0.618 -27.749 1.00 86.19 208 LEU A C 1
ATOM 1649 O O . LEU A 1 208 ? 26.602 -0.747 -26.664 1.00 86.19 208 LEU A O 1
ATOM 1653 N N . LEU A 1 209 ? 26.544 -0.127 -28.824 1.00 84.31 209 LEU A N 1
ATOM 1654 C CA . LEU A 1 209 ? 25.131 0.269 -28.818 1.00 84.31 209 LEU A CA 1
ATOM 1655 C C . LEU A 1 209 ? 24.213 -0.907 -28.457 1.00 84.31 209 LEU A C 1
ATOM 1657 O O . LEU A 1 209 ? 23.228 -0.725 -27.737 1.00 84.31 209 LEU A O 1
ATOM 1661 N N . GLY A 1 210 ? 24.554 -2.118 -28.904 1.00 84.88 210 GLY A N 1
ATOM 1662 C CA . GLY A 1 210 ? 23.816 -3.324 -28.553 1.00 84.88 210 GLY A CA 1
ATOM 1663 C C . GLY A 1 210 ? 23.920 -3.690 -27.073 1.00 84.88 210 GLY A C 1
ATOM 1664 O O . GLY A 1 210 ? 22.895 -3.906 -26.421 1.00 84.88 210 GLY A O 1
ATOM 1665 N N . LEU A 1 211 ? 25.136 -3.694 -26.518 1.00 87.50 211 LEU A N 1
ATOM 1666 C CA . LEU A 1 211 ? 25.366 -3.913 -25.083 1.00 87.50 211 LEU A CA 1
ATOM 1667 C C . LEU A 1 211 ? 24.641 -2.875 -24.227 1.00 87.50 211 LEU A C 1
ATOM 1669 O O . LEU A 1 211 ? 24.043 -3.202 -23.198 1.00 87.50 211 LEU A O 1
ATOM 1673 N N . TYR A 1 212 ? 24.659 -1.627 -24.676 1.00 86.88 212 TYR A N 1
ATOM 1674 C CA . TYR A 1 212 ? 23.950 -0.552 -24.021 1.00 86.88 212 TYR A CA 1
ATOM 1675 C C . TYR A 1 212 ? 22.435 -0.791 -24.003 1.00 86.88 212 TYR A C 1
ATOM 1677 O O . TYR A 1 212 ? 21.825 -0.724 -22.938 1.00 86.88 212 TYR A O 1
ATOM 1685 N N . CYS A 1 213 ? 21.822 -1.133 -25.142 1.00 87.81 213 CYS A N 1
ATOM 1686 C CA . CYS A 1 213 ? 20.380 -1.379 -25.196 1.00 87.81 213 CYS A CA 1
ATOM 1687 C C . CYS A 1 213 ? 19.974 -2.516 -24.253 1.00 87.81 213 CYS A C 1
ATOM 1689 O O . CYS A 1 213 ? 18.997 -2.392 -23.518 1.00 87.81 213 CYS A O 1
ATOM 1691 N N . VAL A 1 214 ? 20.764 -3.593 -24.209 1.00 89.12 214 VAL A N 1
ATOM 1692 C CA . VAL A 1 214 ? 20.558 -4.698 -23.261 1.00 89.12 214 VAL A CA 1
ATOM 1693 C C . VAL A 1 214 ? 20.673 -4.219 -21.811 1.00 89.12 214 VAL A C 1
ATOM 1695 O O . VAL A 1 214 ? 19.885 -4.634 -20.963 1.00 89.12 214 VAL A O 1
ATOM 1698 N N . THR A 1 215 ? 21.623 -3.333 -21.516 1.00 90.50 215 THR A N 1
ATOM 1699 C CA . THR A 1 215 ? 21.811 -2.764 -20.173 1.00 90.50 215 THR A CA 1
ATOM 1700 C C . THR A 1 215 ? 20.620 -1.903 -19.754 1.00 90.50 215 THR A C 1
ATOM 1702 O O . THR A 1 215 ? 20.124 -2.056 -18.640 1.00 90.50 215 THR A O 1
ATOM 1705 N N . ILE A 1 216 ? 20.097 -1.067 -20.653 1.00 91.62 216 ILE A N 1
ATOM 1706 C CA . ILE A 1 216 ? 18.895 -0.267 -20.391 1.00 91.62 216 ILE A CA 1
ATOM 1707 C C . ILE A 1 216 ? 17.667 -1.154 -20.176 1.00 91.62 216 ILE A C 1
ATOM 1709 O O . ILE A 1 216 ? 16.921 -0.919 -19.230 1.00 91.62 216 ILE A O 1
ATOM 1713 N N . ILE A 1 217 ? 17.482 -2.216 -20.972 1.00 92.81 217 ILE A N 1
ATOM 1714 C CA . ILE A 1 217 ? 16.398 -3.189 -20.747 1.00 92.81 217 ILE A CA 1
ATOM 1715 C C . ILE A 1 217 ? 16.502 -3.816 -19.355 1.00 92.81 217 ILE A C 1
ATOM 1717 O O . ILE A 1 217 ? 15.503 -3.891 -18.647 1.00 92.81 217 ILE A O 1
ATOM 1721 N N . LYS A 1 218 ? 17.704 -4.218 -18.924 1.00 93.81 218 LYS A N 1
ATOM 1722 C CA . LYS A 1 218 ? 17.915 -4.735 -17.562 1.00 93.81 218 LYS A CA 1
ATOM 1723 C C . LYS A 1 218 ? 17.573 -3.696 -16.490 1.00 93.81 218 LYS A C 1
ATOM 1725 O O . LYS A 1 218 ? 17.004 -4.051 -15.463 1.00 93.81 218 LYS A O 1
ATOM 1730 N N . GLY A 1 219 ? 17.891 -2.430 -16.741 1.00 94.88 219 GLY A N 1
ATOM 1731 C CA . GLY A 1 219 ? 17.522 -1.318 -15.872 1.00 94.88 219 GLY A CA 1
ATOM 1732 C C . GLY A 1 219 ? 16.008 -1.125 -15.757 1.00 94.88 219 GLY A C 1
ATOM 1733 O O . GLY A 1 219 ? 15.489 -1.030 -14.647 1.00 94.88 219 GLY A O 1
ATOM 1734 N N . TYR A 1 220 ? 15.286 -1.149 -16.880 1.00 96.56 220 TYR A N 1
ATOM 1735 C CA . TYR A 1 220 ? 13.821 -1.113 -16.884 1.00 96.56 220 TYR A CA 1
ATOM 1736 C C . TYR A 1 220 ? 13.212 -2.313 -16.163 1.00 96.56 220 TYR A C 1
ATOM 1738 O O . TYR A 1 220 ? 12.328 -2.130 -15.337 1.00 96.56 220 TYR A O 1
ATOM 1746 N N . ASN A 1 221 ? 13.734 -3.515 -16.404 1.00 96.50 221 ASN A N 1
ATOM 1747 C CA . ASN A 1 221 ? 13.314 -4.741 -15.729 1.00 96.50 221 ASN A CA 1
ATOM 1748 C C . ASN A 1 221 ? 13.436 -4.639 -14.203 1.00 96.50 221 ASN A C 1
ATOM 1750 O O . ASN A 1 221 ? 12.493 -4.956 -13.482 1.00 96.50 221 ASN A O 1
ATOM 1754 N N . PHE A 1 222 ? 14.569 -4.128 -13.713 1.00 96.75 222 PHE A N 1
ATOM 1755 C CA . PHE A 1 222 ? 14.733 -3.821 -12.293 1.00 96.75 222 PHE A CA 1
ATOM 1756 C C . PHE A 1 222 ? 13.706 -2.786 -11.818 1.00 96.75 222 PHE A C 1
ATOM 1758 O O . PHE A 1 222 ? 13.068 -2.977 -10.785 1.00 96.75 222 PHE A O 1
ATOM 1765 N N . GLY A 1 223 ? 13.497 -1.720 -12.595 1.00 97.25 223 GLY A N 1
ATOM 1766 C CA . GLY A 1 223 ? 12.481 -0.712 -12.312 1.00 97.25 223 GLY A CA 1
ATOM 1767 C C . GLY A 1 223 ? 11.065 -1.291 -12.216 1.00 97.25 223 GLY A C 1
ATOM 1768 O O . GLY A 1 223 ? 10.324 -0.898 -11.320 1.00 97.25 223 GLY A O 1
ATOM 1769 N N . PHE A 1 224 ? 10.682 -2.231 -13.081 1.00 97.25 224 PHE A N 1
ATOM 1770 C CA . PHE A 1 224 ? 9.358 -2.863 -13.060 1.00 97.25 224 PHE A CA 1
ATOM 1771 C C . PHE A 1 224 ? 9.117 -3.642 -11.771 1.00 97.25 224 PHE A C 1
ATOM 1773 O O . PHE A 1 224 ? 8.103 -3.431 -11.106 1.00 97.25 224 PHE A O 1
ATOM 1780 N N . GLU A 1 225 ? 10.069 -4.494 -11.391 1.00 95.94 225 GLU A N 1
ATOM 1781 C CA . GLU A 1 225 ? 9.986 -5.256 -10.145 1.00 95.94 225 GLU A CA 1
ATOM 1782 C C . GLU A 1 225 ? 10.004 -4.329 -8.926 1.00 95.94 225 GLU A C 1
ATOM 1784 O O . GLU A 1 225 ? 9.221 -4.512 -7.996 1.00 95.94 225 GLU A O 1
ATOM 1789 N N . TYR A 1 226 ? 10.803 -3.260 -8.967 1.00 97.00 226 TYR A N 1
ATOM 1790 C CA . TYR A 1 226 ? 10.828 -2.271 -7.896 1.00 97.00 226 TYR A CA 1
ATOM 1791 C C . TYR A 1 226 ? 9.474 -1.573 -7.705 1.00 97.00 226 TYR A C 1
ATOM 1793 O O . TYR A 1 226 ? 8.989 -1.475 -6.580 1.00 97.00 226 TYR A O 1
ATOM 1801 N N . HIS A 1 227 ? 8.822 -1.134 -8.789 1.00 96.00 227 HIS A N 1
ATOM 1802 C CA . HIS A 1 227 ? 7.479 -0.547 -8.708 1.00 96.00 227 HIS A CA 1
ATOM 1803 C C . HIS A 1 227 ? 6.455 -1.553 -8.159 1.00 96.00 227 HIS A C 1
ATOM 1805 O O . HIS A 1 227 ? 5.623 -1.174 -7.335 1.00 96.00 227 HIS A O 1
ATOM 1811 N N . ARG A 1 228 ? 6.537 -2.829 -8.563 1.00 92.69 228 ARG A N 1
ATOM 1812 C CA . ARG A 1 228 ? 5.645 -3.897 -8.083 1.00 92.69 228 ARG A CA 1
ATOM 1813 C C . ARG A 1 228 ? 5.775 -4.120 -6.575 1.00 92.69 228 ARG A C 1
ATOM 1815 O O . ARG A 1 228 ? 4.764 -4.228 -5.884 1.00 92.69 228 ARG A O 1
ATOM 1822 N N . GLU A 1 229 ? 6.999 -4.166 -6.052 1.00 92.44 229 GLU A N 1
ATOM 1823 C CA . GLU A 1 229 ? 7.216 -4.293 -4.606 1.00 92.44 229 GLU A CA 1
ATOM 1824 C C . GLU A 1 229 ? 6.791 -3.029 -3.854 1.00 92.44 229 GLU A C 1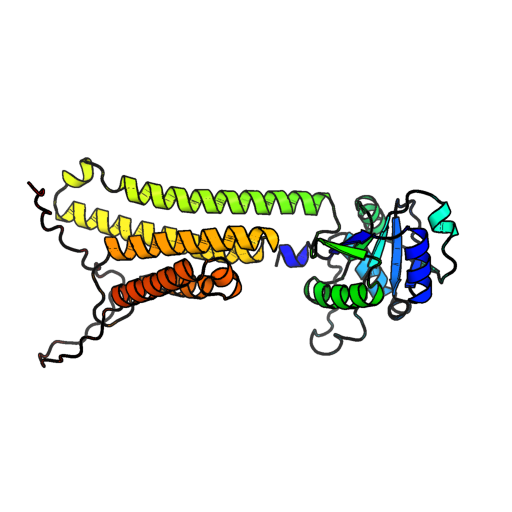
ATOM 1826 O O . GLU A 1 229 ? 6.190 -3.113 -2.781 1.00 92.44 229 GLU A O 1
ATOM 1831 N N . LEU A 1 230 ? 7.007 -1.850 -4.442 1.00 93.69 230 LEU A N 1
ATOM 1832 C CA . LEU A 1 230 ? 6.620 -0.582 -3.833 1.00 93.69 230 LEU A CA 1
ATOM 1833 C C . LEU A 1 230 ? 5.099 -0.472 -3.652 1.00 93.69 230 LEU A C 1
ATOM 1835 O O . LEU A 1 230 ? 4.650 -0.021 -2.600 1.00 93.69 230 LEU A O 1
ATOM 1839 N N . GLN A 1 231 ? 4.301 -0.984 -4.598 1.00 91.12 231 GLN A N 1
ATOM 1840 C CA . GLN A 1 231 ? 2.837 -1.054 -4.468 1.00 91.12 231 GLN A CA 1
ATOM 1841 C C . GLN A 1 231 ? 2.372 -1.836 -3.229 1.00 91.12 231 GLN A C 1
ATOM 1843 O O . GLN A 1 231 ? 1.296 -1.556 -2.697 1.00 91.12 231 GLN A O 1
ATOM 1848 N N . ARG A 1 232 ? 3.165 -2.811 -2.762 1.00 89.12 232 ARG A N 1
ATOM 1849 C CA . ARG A 1 232 ? 2.868 -3.613 -1.563 1.00 89.12 232 ARG A CA 1
ATOM 1850 C C . ARG A 1 232 ? 3.292 -2.930 -0.262 1.00 89.12 232 ARG A C 1
ATOM 1852 O O . ARG A 1 232 ? 2.849 -3.352 0.804 1.00 89.12 232 ARG A O 1
ATOM 1859 N N . LEU A 1 233 ? 4.166 -1.928 -0.340 1.00 90.50 233 LEU A N 1
ATOM 1860 C CA . LEU A 1 233 ? 4.728 -1.225 0.812 1.00 90.50 233 LEU A CA 1
ATOM 1861 C C . LEU A 1 233 ? 3.976 0.069 1.133 1.00 90.50 233 LEU A C 1
ATOM 1863 O O . LEU A 1 233 ? 3.773 0.379 2.304 1.00 90.50 233 LEU A O 1
ATOM 1867 N N . VAL A 1 234 ? 3.599 0.840 0.112 1.00 88.62 234 VAL A N 1
ATOM 1868 C CA . VAL A 1 234 ? 3.056 2.195 0.294 1.00 88.62 234 VAL A CA 1
ATOM 1869 C C . VAL A 1 234 ? 1.593 2.197 0.743 1.00 88.62 234 VAL A C 1
ATOM 1871 O O . VAL A 1 234 ? 0.839 1.258 0.464 1.00 88.62 234 VAL A O 1
ATOM 1874 N N . SER A 1 235 ? 1.195 3.269 1.434 1.00 82.25 235 SER A N 1
ATOM 1875 C CA . SER A 1 235 ? -0.191 3.519 1.860 1.00 82.25 235 SER A CA 1
ATOM 1876 C C . SER A 1 235 ? -1.090 3.900 0.681 1.00 82.25 235 SER A C 1
ATOM 1878 O O . SER A 1 235 ? -0.601 4.287 -0.377 1.00 82.25 235 SER A O 1
ATOM 1880 N N . ASP A 1 236 ? -2.409 3.809 0.847 1.00 81.25 236 ASP A N 1
ATOM 1881 C CA . ASP A 1 236 ? -3.366 4.037 -0.245 1.00 81.25 236 ASP A CA 1
ATOM 1882 C C . ASP A 1 236 ? -3.320 5.465 -0.814 1.00 81.25 236 ASP A C 1
ATOM 1884 O O . ASP A 1 236 ? -3.383 5.635 -2.030 1.00 81.25 236 ASP A O 1
ATOM 1888 N N . GLU A 1 237 ? -3.045 6.471 0.019 1.00 82.19 237 GLU A N 1
ATOM 1889 C CA . GLU A 1 237 ? -2.773 7.847 -0.427 1.00 82.19 237 GLU A CA 1
ATOM 1890 C C . GLU A 1 237 ? -1.569 7.922 -1.388 1.00 82.19 237 GLU A C 1
ATOM 1892 O O . GLU A 1 237 ? -1.629 8.535 -2.454 1.00 82.19 237 GLU A O 1
ATOM 1897 N N . GLN A 1 238 ? -0.485 7.215 -1.060 1.00 85.94 238 GLN A N 1
ATOM 1898 C CA . GLN A 1 238 ? 0.741 7.171 -1.862 1.00 85.94 238 GLN A CA 1
ATOM 1899 C C . GLN A 1 238 ? 0.591 6.315 -3.131 1.00 85.94 238 GLN A C 1
ATOM 1901 O O . GLN A 1 238 ? 1.332 6.511 -4.098 1.00 85.94 238 GLN A O 1
ATOM 1906 N N . LYS A 1 239 ? -0.372 5.379 -3.175 1.00 89.50 239 LYS A N 1
ATOM 1907 C CA . LYS A 1 239 ? -0.630 4.553 -4.370 1.00 89.50 239 LYS A CA 1
ATOM 1908 C C . LYS A 1 239 ? -1.067 5.393 -5.566 1.00 89.50 239 LYS A C 1
ATOM 1910 O O . LYS A 1 239 ? -0.755 5.019 -6.694 1.00 89.50 239 LYS A O 1
ATOM 1915 N N . ILE A 1 240 ? -1.725 6.530 -5.338 1.00 90.31 240 ILE A N 1
ATOM 1916 C CA . ILE A 1 240 ? -2.115 7.465 -6.401 1.00 90.31 240 ILE A CA 1
ATOM 1917 C C . ILE A 1 240 ? -0.871 8.053 -7.078 1.00 90.31 240 ILE A C 1
ATOM 1919 O O . ILE A 1 240 ? -0.739 8.010 -8.303 1.00 90.31 240 ILE A O 1
ATOM 1923 N N . GLU A 1 241 ? 0.066 8.587 -6.292 1.00 91.94 241 GLU A N 1
ATOM 1924 C CA . GLU A 1 241 ? 1.323 9.136 -6.813 1.00 91.94 241 GLU A CA 1
ATOM 1925 C C . GLU A 1 241 ? 2.152 8.051 -7.513 1.00 91.94 241 GLU A C 1
ATOM 1927 O O . GLU A 1 241 ? 2.645 8.254 -8.629 1.00 91.94 241 GLU A O 1
ATOM 1932 N N . LEU A 1 242 ? 2.253 6.873 -6.892 1.00 94.44 242 LEU A N 1
ATOM 1933 C CA . LEU A 1 242 ? 2.951 5.730 -7.463 1.00 94.44 242 LEU A CA 1
ATOM 1934 C C . LEU A 1 242 ? 2.329 5.293 -8.796 1.00 94.44 242 LEU A C 1
ATOM 1936 O O . LEU A 1 242 ? 3.066 5.055 -9.749 1.00 94.44 242 LEU A O 1
ATOM 1940 N N . GLY A 1 243 ? 0.999 5.242 -8.900 1.00 94.12 243 GLY A N 1
ATOM 1941 C CA . GLY A 1 243 ? 0.290 4.882 -10.129 1.00 94.12 243 GLY A CA 1
ATOM 1942 C C . GLY A 1 243 ? 0.601 5.833 -11.286 1.00 94.12 243 GLY A C 1
ATOM 1943 O O . GLY A 1 243 ? 0.961 5.384 -12.376 1.00 94.12 243 GLY A O 1
ATOM 1944 N N . LYS A 1 244 ? 0.587 7.150 -11.038 1.00 93.38 244 LYS A N 1
ATOM 1945 C CA . LYS A 1 244 ? 1.011 8.158 -12.031 1.00 93.38 244 LYS A CA 1
ATOM 1946 C C . LYS A 1 244 ? 2.462 7.947 -12.467 1.00 93.38 244 LYS A C 1
ATOM 1948 O O . LYS A 1 244 ? 2.777 8.002 -13.657 1.00 93.38 244 LYS A O 1
ATOM 1953 N N . CYS A 1 245 ? 3.342 7.656 -11.512 1.00 94.75 245 CYS A N 1
ATOM 1954 C CA . CYS A 1 245 ? 4.745 7.362 -11.786 1.00 94.75 245 CYS A CA 1
ATOM 1955 C C . CYS A 1 245 ? 4.921 6.083 -12.622 1.00 94.75 245 CYS A C 1
ATOM 1957 O O . CYS A 1 245 ? 5.732 6.075 -13.545 1.00 94.75 245 CYS A O 1
ATOM 1959 N N . MET A 1 246 ? 4.142 5.031 -12.355 1.00 96.50 246 MET A N 1
ATOM 1960 C CA . MET A 1 246 ? 4.154 3.789 -13.134 1.00 96.50 246 MET A CA 1
ATOM 1961 C C . MET A 1 246 ? 3.708 4.015 -14.584 1.00 96.50 246 MET A C 1
ATOM 1963 O O . MET A 1 246 ? 4.339 3.484 -15.497 1.00 96.50 246 MET A O 1
ATOM 1967 N N . ILE A 1 247 ? 2.679 4.841 -14.812 1.00 95.81 247 ILE A N 1
ATOM 1968 C CA . ILE A 1 247 ? 2.238 5.232 -16.162 1.00 95.81 247 ILE A CA 1
ATOM 1969 C C . ILE A 1 247 ? 3.357 5.980 -16.897 1.00 95.81 247 ILE A C 1
ATOM 1971 O O . ILE A 1 247 ? 3.669 5.655 -18.044 1.00 95.81 247 ILE A O 1
ATOM 1975 N N . SER A 1 248 ? 3.997 6.953 -16.240 1.00 95.31 248 SER A N 1
ATOM 1976 C CA . SER A 1 248 ? 5.126 7.692 -16.823 1.00 95.31 248 SER A CA 1
ATOM 1977 C C . SER A 1 248 ? 6.284 6.760 -17.186 1.00 95.31 248 SER A C 1
ATOM 1979 O O . SER A 1 248 ? 6.792 6.801 -18.305 1.00 95.31 248 SER A O 1
ATOM 1981 N N . PHE A 1 249 ? 6.652 5.858 -16.276 1.00 96.88 249 PHE A N 1
ATOM 1982 C CA . PHE A 1 249 ? 7.728 4.893 -16.486 1.00 96.88 249 PHE A CA 1
ATOM 1983 C C . PHE A 1 249 ? 7.416 3.907 -17.625 1.00 96.88 249 PHE A C 1
ATOM 1985 O O . PHE A 1 249 ? 8.288 3.584 -18.434 1.00 96.88 249 PHE A O 1
ATOM 1992 N N . ALA A 1 250 ? 6.154 3.477 -17.750 1.00 97.06 250 ALA A N 1
ATOM 1993 C CA . ALA A 1 250 ? 5.685 2.673 -18.875 1.00 97.06 250 ALA A CA 1
ATOM 1994 C C . ALA A 1 250 ? 5.815 3.424 -20.208 1.00 97.06 250 ALA A C 1
ATOM 1996 O O . ALA A 1 250 ? 6.324 2.856 -21.175 1.00 97.06 250 ALA A O 1
ATOM 1997 N N . ARG A 1 251 ? 5.407 4.701 -20.267 1.00 96.00 251 ARG A N 1
ATOM 1998 C CA . ARG A 1 251 ? 5.570 5.546 -21.465 1.00 96.00 251 ARG A CA 1
ATOM 1999 C C . ARG A 1 251 ? 7.041 5.675 -21.860 1.00 96.00 251 ARG A C 1
ATOM 2001 O O . ARG A 1 251 ? 7.375 5.497 -23.028 1.00 96.00 251 ARG A O 1
ATOM 2008 N N . GLU A 1 252 ? 7.931 5.919 -20.900 1.00 95.06 252 GLU A N 1
ATOM 2009 C CA . GLU A 1 252 ? 9.376 5.995 -21.151 1.00 95.06 252 GLU A CA 1
ATOM 2010 C C . GLU A 1 252 ? 9.932 4.701 -21.749 1.00 95.06 252 GLU A C 1
ATOM 2012 O O . GLU A 1 252 ? 10.669 4.747 -22.737 1.00 95.06 252 GLU A O 1
ATOM 2017 N N . TRP A 1 253 ? 9.541 3.552 -21.193 1.00 96.19 253 TRP A N 1
ATOM 2018 C CA . TRP A 1 253 ? 9.932 2.254 -21.730 1.00 96.19 253 TRP A CA 1
ATOM 2019 C C . TRP A 1 253 ? 9.396 2.040 -23.150 1.00 96.19 253 TRP A C 1
ATOM 2021 O O . TRP A 1 253 ? 10.171 1.711 -24.046 1.00 96.19 253 TRP A O 1
ATOM 2031 N N . MET A 1 254 ? 8.102 2.277 -23.393 1.00 96.31 254 MET A N 1
ATOM 2032 C CA . MET A 1 254 ? 7.493 2.115 -24.722 1.00 96.31 254 MET A CA 1
ATOM 2033 C C . MET A 1 254 ? 8.159 3.009 -25.778 1.00 96.31 254 MET A C 1
ATOM 2035 O O . MET A 1 254 ? 8.407 2.558 -26.902 1.00 96.31 254 MET A O 1
ATOM 2039 N N . ASN A 1 255 ? 8.507 4.245 -25.410 1.00 93.38 255 ASN A N 1
ATOM 2040 C CA . ASN A 1 255 ? 9.245 5.170 -26.270 1.00 93.38 255 ASN A CA 1
ATOM 2041 C C . ASN A 1 255 ? 10.648 4.641 -26.575 1.00 93.38 255 ASN A C 1
ATOM 2043 O O . ASN A 1 255 ? 11.041 4.572 -27.738 1.00 93.38 255 ASN A O 1
ATOM 2047 N N . PHE A 1 256 ? 11.377 4.182 -25.554 1.00 91.81 256 PHE A N 1
ATOM 2048 C CA . PHE A 1 256 ? 12.696 3.577 -25.737 1.00 91.81 256 PHE A CA 1
ATOM 2049 C C . PHE A 1 256 ? 12.650 2.364 -26.682 1.00 91.81 256 PHE A C 1
ATOM 2051 O O . PHE A 1 256 ? 13.500 2.235 -27.565 1.00 91.81 256 PHE A O 1
ATOM 2058 N N . ILE A 1 257 ? 11.642 1.495 -26.545 1.00 92.81 257 ILE A N 1
ATOM 2059 C CA . ILE A 1 257 ? 11.461 0.349 -27.444 1.00 92.81 257 ILE A CA 1
ATOM 2060 C C . ILE A 1 257 ? 11.210 0.802 -28.883 1.00 92.81 257 ILE A C 1
ATOM 2062 O O . ILE A 1 257 ? 11.851 0.298 -29.807 1.00 92.81 257 ILE A O 1
ATOM 2066 N N . SER A 1 258 ? 10.312 1.767 -29.068 1.00 89.75 258 SER A N 1
ATOM 2067 C CA . SER A 1 258 ? 9.943 2.276 -30.391 1.00 89.75 258 SER A CA 1
ATOM 2068 C C . SER A 1 258 ? 11.118 2.956 -31.103 1.00 89.75 258 SER A C 1
ATOM 2070 O O . SER A 1 258 ? 11.248 2.840 -32.319 1.00 89.75 258 SER A O 1
ATOM 2072 N N . GLU A 1 259 ? 11.999 3.625 -30.351 1.00 87.38 259 GLU A N 1
ATOM 2073 C CA . GLU A 1 259 ? 13.193 4.296 -30.876 1.00 87.38 259 GLU A CA 1
ATOM 2074 C C . GLU A 1 259 ? 14.348 3.334 -31.198 1.00 87.38 259 GLU A C 1
ATOM 2076 O O . GLU A 1 259 ? 15.081 3.553 -32.163 1.00 87.38 259 GLU A O 1
ATOM 2081 N N . LYS A 1 260 ? 14.577 2.309 -30.365 1.00 84.31 260 LYS A N 1
ATOM 2082 C CA . LYS A 1 260 ? 15.824 1.518 -30.404 1.00 84.31 260 LYS A CA 1
ATOM 2083 C C . LYS A 1 260 ? 15.696 0.136 -31.029 1.00 84.31 260 LYS A C 1
ATOM 2085 O O . LYS A 1 260 ? 16.722 -0.464 -31.350 1.00 84.31 260 LYS A O 1
ATOM 2090 N N . TRP A 1 261 ? 14.481 -0.372 -31.215 1.00 83.94 261 TRP A N 1
ATOM 2091 C CA . TRP A 1 261 ? 14.258 -1.732 -31.703 1.00 83.94 261 TRP A CA 1
ATOM 2092 C C . TRP A 1 261 ? 13.573 -1.741 -33.063 1.00 83.94 261 TRP A C 1
ATOM 2094 O O . TRP A 1 261 ? 12.655 -0.964 -33.319 1.00 83.94 261 TRP A O 1
ATOM 2104 N N . GLU A 1 262 ? 14.004 -2.654 -33.936 1.00 83.62 262 GLU A N 1
ATOM 2105 C CA . GLU A 1 262 ? 13.293 -2.932 -35.184 1.00 83.62 262 GLU A CA 1
ATOM 2106 C C . GLU A 1 262 ? 11.899 -3.504 -34.902 1.00 83.62 262 GLU A C 1
ATOM 2108 O O . GLU A 1 262 ? 11.674 -4.198 -33.907 1.00 83.62 262 GLU A O 1
ATOM 2113 N N . LYS A 1 263 ? 10.973 -3.265 -35.836 1.00 87.44 263 LYS A N 1
ATOM 2114 C CA . LYS A 1 263 ? 9.642 -3.872 -35.799 1.00 87.44 263 LYS A CA 1
ATOM 2115 C C . LYS A 1 263 ? 9.738 -5.399 -35.812 1.00 87.44 263 LYS A C 1
ATOM 2117 O O . LYS A 1 263 ? 10.469 -5.990 -36.613 1.00 87.44 263 LYS A O 1
ATOM 2122 N N . GLY A 1 264 ? 8.939 -6.028 -34.957 1.00 86.00 264 GLY A N 1
ATOM 2123 C CA . GLY A 1 264 ? 8.800 -7.471 -34.861 1.00 86.00 264 GLY A CA 1
ATOM 2124 C C . GLY A 1 264 ? 8.279 -8.111 -36.149 1.00 86.00 264 GLY A C 1
ATOM 2125 O O . GLY A 1 264 ? 7.738 -7.457 -37.042 1.00 86.00 264 GLY A O 1
ATOM 2126 N N . ARG A 1 265 ? 8.455 -9.433 -36.252 1.00 86.38 265 ARG A N 1
ATOM 2127 C CA . ARG A 1 265 ? 8.154 -10.230 -37.460 1.00 86.38 265 ARG A CA 1
ATOM 2128 C C . ARG A 1 265 ? 7.097 -11.315 -37.223 1.00 86.38 265 ARG A C 1
ATOM 2130 O O . ARG A 1 265 ? 7.155 -12.393 -37.804 1.00 86.38 265 ARG A O 1
ATOM 2137 N N . GLY A 1 266 ? 6.153 -11.049 -36.330 1.00 84.19 266 GLY A N 1
ATOM 2138 C CA . GLY A 1 266 ? 5.054 -11.936 -35.945 1.00 84.19 266 GLY A CA 1
ATOM 2139 C C . GLY A 1 266 ? 5.341 -12.850 -34.750 1.00 84.19 266 GLY A C 1
ATOM 2140 O O . GLY A 1 266 ? 4.560 -13.763 -34.493 1.00 84.19 266 GLY A O 1
ATOM 2141 N N . ARG A 1 267 ? 6.446 -12.651 -34.019 1.00 84.94 267 ARG A N 1
ATOM 2142 C CA . ARG A 1 267 ? 6.761 -13.408 -32.794 1.00 84.94 267 ARG A CA 1
ATOM 2143 C C . ARG A 1 267 ? 7.173 -12.463 -31.675 1.00 84.94 267 ARG A C 1
ATOM 2145 O O . ARG A 1 267 ? 8.014 -11.595 -31.884 1.00 84.94 267 ARG A O 1
ATOM 2152 N N . ARG A 1 268 ? 6.612 -12.681 -30.484 1.00 87.88 268 ARG A N 1
ATOM 2153 C CA . ARG A 1 268 ? 6.972 -11.958 -29.259 1.00 87.88 268 ARG A CA 1
ATOM 2154 C C . ARG A 1 268 ? 8.384 -12.368 -28.811 1.00 87.88 268 ARG A C 1
ATOM 2156 O O . ARG A 1 268 ? 8.596 -13.555 -28.556 1.00 87.88 268 ARG A O 1
ATOM 2163 N N . PRO A 1 269 ? 9.340 -11.433 -28.702 1.00 90.25 269 PRO A N 1
ATOM 2164 C CA . PRO A 1 269 ? 10.664 -11.735 -28.181 1.00 90.25 269 PRO A CA 1
ATOM 2165 C C . PRO A 1 269 ? 10.632 -11.907 -26.657 1.00 90.25 269 PRO A C 1
ATOM 2167 O O . PRO A 1 269 ? 9.863 -11.250 -25.956 1.00 90.25 269 PRO A O 1
ATOM 2170 N N . THR A 1 270 ? 11.500 -12.770 -26.130 1.00 89.62 270 THR A N 1
ATOM 2171 C CA . THR A 1 270 ? 11.548 -13.095 -24.693 1.00 89.62 270 THR A CA 1
ATOM 2172 C C . THR A 1 270 ? 11.988 -11.917 -23.828 1.00 89.62 270 THR A C 1
ATOM 2174 O O . THR A 1 270 ? 11.485 -11.763 -22.717 1.00 89.62 270 THR A O 1
ATOM 2177 N N . TRP A 1 271 ? 12.872 -11.050 -24.338 1.00 91.25 271 TRP A N 1
ATOM 2178 C CA . TRP A 1 271 ? 13.341 -9.866 -23.608 1.00 91.25 271 TRP A CA 1
ATOM 2179 C C . TRP A 1 271 ? 12.201 -8.900 -23.255 1.00 91.25 271 TRP A C 1
ATOM 2181 O O . TRP A 1 271 ? 12.294 -8.195 -22.256 1.00 91.25 271 TRP A O 1
ATOM 2191 N N . ALA A 1 272 ? 11.115 -8.888 -24.037 1.00 93.62 272 ALA A N 1
ATOM 2192 C CA . ALA A 1 272 ? 9.985 -7.984 -23.834 1.00 93.62 272 ALA A CA 1
ATOM 2193 C C . ALA A 1 272 ? 9.008 -8.470 -22.754 1.00 93.62 272 ALA A C 1
ATOM 2195 O O . ALA A 1 272 ? 8.075 -7.747 -22.411 1.00 93.62 272 ALA A O 1
ATOM 2196 N N . ASN A 1 273 ? 9.180 -9.689 -22.226 1.00 94.19 273 ASN A N 1
ATOM 2197 C CA . ASN A 1 273 ? 8.170 -10.306 -21.372 1.00 94.19 273 ASN A CA 1
ATOM 2198 C C . ASN A 1 273 ? 7.861 -9.493 -20.116 1.00 94.19 273 ASN A C 1
ATOM 2200 O O . ASN A 1 273 ? 6.693 -9.216 -19.864 1.00 94.19 273 ASN A O 1
ATOM 2204 N N . GLN A 1 274 ? 8.896 -9.065 -19.395 1.00 95.94 274 GLN A N 1
ATOM 2205 C CA . GLN A 1 274 ? 8.731 -8.315 -18.150 1.00 95.94 274 GLN A CA 1
ATOM 2206 C C . GLN A 1 274 ? 8.101 -6.940 -18.385 1.00 95.94 274 GLN A C 1
ATOM 2208 O O . GLN A 1 274 ? 7.221 -6.540 -17.633 1.00 95.94 274 GLN A O 1
ATOM 2213 N N . GLY A 1 275 ? 8.474 -6.246 -19.465 1.00 96.56 275 GLY A N 1
ATOM 2214 C CA . GLY A 1 275 ? 7.840 -4.975 -19.821 1.00 96.56 275 GLY A CA 1
ATOM 2215 C C . GLY A 1 275 ? 6.362 -5.131 -20.169 1.00 96.56 275 GLY A C 1
ATOM 2216 O O . GLY A 1 275 ? 5.538 -4.344 -19.719 1.00 96.56 275 GLY A O 1
ATOM 2217 N N . LEU A 1 276 ? 5.989 -6.193 -20.888 1.00 96.12 276 LEU A N 1
ATOM 2218 C CA . LEU A 1 276 ? 4.582 -6.478 -21.184 1.00 96.12 276 LEU A CA 1
ATOM 2219 C C . LEU A 1 276 ? 3.788 -6.871 -19.926 1.00 96.12 276 LEU A C 1
ATOM 2221 O O . LEU A 1 276 ? 2.654 -6.432 -19.765 1.00 96.12 276 LEU A O 1
ATOM 2225 N N . GLU A 1 277 ? 4.368 -7.655 -19.016 1.00 96.44 277 GLU A N 1
ATOM 2226 C CA . GLU A 1 277 ? 3.759 -7.961 -17.709 1.00 96.44 277 GLU A CA 1
ATOM 2227 C C . GLU A 1 277 ? 3.605 -6.709 -16.836 1.00 96.44 277 GLU A C 1
ATOM 2229 O O . GLU A 1 277 ? 2.603 -6.546 -16.132 1.00 96.44 277 GLU A O 1
ATOM 2234 N N . PHE A 1 278 ? 4.571 -5.793 -16.907 1.00 97.44 278 PHE A N 1
ATOM 2235 C CA . PHE A 1 278 ? 4.474 -4.496 -16.258 1.00 97.44 278 PHE A CA 1
ATOM 2236 C C . PHE A 1 278 ? 3.331 -3.664 -16.845 1.00 97.44 278 PHE A C 1
ATOM 2238 O O . PHE A 1 278 ? 2.522 -3.152 -16.081 1.00 97.44 278 PHE A O 1
ATOM 2245 N N . LEU A 1 279 ? 3.181 -3.601 -18.175 1.00 96.88 279 LEU A N 1
ATOM 2246 C CA . LEU A 1 279 ? 2.049 -2.911 -18.808 1.00 96.88 279 LEU A CA 1
ATOM 2247 C C . LEU A 1 279 ? 0.696 -3.474 -18.359 1.00 96.88 279 LEU A C 1
ATOM 2249 O O . LEU A 1 279 ? -0.215 -2.698 -18.086 1.00 96.88 279 LEU A O 1
ATOM 2253 N N . VAL A 1 280 ? 0.572 -4.799 -18.222 1.00 94.75 280 VAL A N 1
ATOM 2254 C CA . VAL A 1 280 ? -0.636 -5.424 -17.652 1.00 94.75 280 VAL A CA 1
ATOM 2255 C C . VAL A 1 280 ? -0.881 -4.936 -16.223 1.00 94.75 280 VAL A C 1
ATOM 2257 O O . VAL A 1 280 ? -2.012 -4.611 -15.883 1.00 94.75 280 VAL A O 1
ATOM 2260 N N . SER A 1 281 ? 0.175 -4.831 -15.411 1.00 93.94 281 SER A N 1
ATOM 2261 C CA . SER A 1 281 ? 0.084 -4.334 -14.030 1.00 93.94 281 SER A CA 1
ATOM 2262 C C . SER A 1 281 ? -0.328 -2.856 -13.975 1.00 93.94 281 SER A C 1
ATOM 2264 O O . SER A 1 281 ? -1.073 -2.459 -13.087 1.00 93.94 281 SER A O 1
ATOM 2266 N N . VAL A 1 282 ? 0.125 -2.041 -14.935 1.00 94.00 282 VAL A N 1
ATOM 2267 C CA . VAL A 1 282 ? -0.271 -0.629 -15.063 1.00 94.00 282 VAL A CA 1
ATOM 2268 C C . VAL A 1 282 ? -1.732 -0.499 -15.493 1.00 94.00 282 VAL A C 1
ATOM 2270 O O . VAL A 1 282 ? -2.397 0.423 -15.045 1.00 94.00 282 VAL A O 1
ATOM 2273 N N . CYS A 1 283 ? -2.255 -1.431 -16.295 1.00 92.81 283 CYS A N 1
ATOM 2274 C CA . CYS A 1 283 ? -3.656 -1.456 -16.736 1.00 92.81 283 CYS A CA 1
ATOM 2275 C C . CYS A 1 283 ? -4.664 -1.868 -15.643 1.00 92.81 283 CYS A C 1
ATOM 2277 O O . CYS A 1 283 ? -5.830 -2.104 -15.963 1.00 92.81 283 CYS A O 1
ATOM 2279 N N . ASP A 1 284 ? -4.251 -1.968 -14.377 1.00 91.69 284 ASP A N 1
ATOM 2280 C CA . ASP A 1 284 ? -5.181 -2.123 -13.258 1.00 91.69 284 ASP A CA 1
ATOM 2281 C C . ASP A 1 284 ? -6.213 -0.973 -13.273 1.00 91.69 284 ASP A C 1
ATOM 2283 O O . ASP A 1 284 ? -5.809 0.190 -13.403 1.00 91.69 284 ASP A O 1
ATOM 2287 N N . PRO A 1 285 ? -7.527 -1.252 -13.139 1.00 90.44 285 PRO A N 1
ATOM 2288 C CA . PRO A 1 285 ? -8.564 -0.220 -13.162 1.00 90.44 285 PRO A CA 1
ATOM 2289 C C . PRO A 1 285 ? -8.284 0.948 -12.213 1.00 90.44 285 PRO A C 1
ATOM 2291 O O . PRO A 1 285 ? -8.445 2.099 -12.608 1.00 90.44 285 PRO A O 1
ATOM 2294 N N . LYS A 1 286 ? -7.750 0.676 -11.015 1.00 89.50 286 LYS A N 1
ATOM 2295 C CA . LYS A 1 286 ? -7.435 1.707 -10.013 1.00 89.50 286 LYS A CA 1
ATOM 2296 C C . LYS A 1 286 ? -6.326 2.653 -10.464 1.00 89.50 286 LYS A C 1
ATOM 2298 O O . LYS A 1 286 ? -6.280 3.796 -10.026 1.00 89.50 286 LYS A O 1
ATOM 2303 N N . ILE A 1 287 ? -5.406 2.180 -11.305 1.00 88.19 287 ILE A N 1
ATOM 2304 C CA . ILE A 1 287 ? -4.336 3.005 -11.880 1.00 88.19 287 ILE A CA 1
ATOM 2305 C C . ILE A 1 287 ? -4.856 3.743 -13.114 1.00 88.19 287 ILE A C 1
ATOM 2307 O O . ILE A 1 287 ? -4.533 4.911 -13.314 1.00 88.19 287 ILE A O 1
ATOM 2311 N N . MET A 1 288 ? -5.676 3.085 -13.932 1.00 90.38 288 MET A N 1
ATOM 2312 C CA . MET A 1 288 ? -6.251 3.680 -15.139 1.00 90.38 288 MET A CA 1
ATOM 2313 C C . MET A 1 288 ? -7.216 4.830 -14.827 1.00 90.38 288 MET A C 1
ATOM 2315 O O . MET A 1 288 ? -7.203 5.830 -15.540 1.00 90.38 288 MET A O 1
ATOM 2319 N N . GLU A 1 289 ? -7.974 4.740 -13.732 1.00 90.94 289 GLU A N 1
ATOM 2320 C CA . GLU A 1 289 ? -8.847 5.812 -13.223 1.00 90.94 289 GLU A CA 1
ATOM 2321 C C . GLU A 1 289 ? -8.087 7.098 -12.850 1.00 90.94 289 GLU A C 1
ATOM 2323 O O . GLU A 1 289 ? -8.688 8.165 -12.739 1.00 90.94 289 GLU A O 1
ATOM 2328 N N . LEU A 1 290 ? -6.757 7.035 -12.694 1.00 89.25 290 LEU A N 1
ATOM 2329 C CA . LEU A 1 290 ? -5.924 8.208 -12.416 1.00 89.25 290 LEU A CA 1
ATOM 2330 C C . LEU A 1 290 ? -5.726 9.114 -13.641 1.00 89.25 290 LEU A C 1
ATOM 2332 O O . LEU A 1 290 ? -5.205 10.223 -13.492 1.00 89.25 290 LEU A O 1
ATOM 2336 N N . LEU A 1 291 ? -6.085 8.641 -14.839 1.00 86.44 291 LEU A N 1
ATOM 2337 C CA . LEU A 1 291 ? -5.968 9.382 -16.090 1.00 86.44 291 LEU A CA 1
ATOM 2338 C C . LEU A 1 291 ? -7.312 10.002 -16.499 1.00 86.44 291 LEU A C 1
ATOM 2340 O O . LEU A 1 291 ? -8.345 9.336 -16.430 1.00 86.44 291 LEU A O 1
ATOM 2344 N N . PRO A 1 292 ? -7.314 11.237 -17.032 1.00 89.25 292 PRO A N 1
ATOM 2345 C CA . PRO A 1 292 ? -8.452 11.752 -17.788 1.00 89.25 292 PRO A CA 1
ATOM 2346 C C . PRO A 1 292 ? -8.811 10.825 -18.960 1.00 89.25 292 PRO A C 1
ATOM 2348 O O . PRO A 1 292 ? -7.925 10.230 -19.570 1.00 89.25 292 PRO A O 1
ATOM 2351 N N . GLU A 1 293 ? -10.088 10.761 -19.346 1.00 87.50 293 GLU A N 1
ATOM 2352 C CA . GLU A 1 293 ? -10.575 9.875 -20.423 1.00 87.50 293 GLU A CA 1
ATOM 2353 C C . GLU A 1 293 ? -9.820 10.062 -21.757 1.00 87.50 293 GLU A C 1
ATOM 2355 O O . GLU A 1 293 ? -9.523 9.099 -22.477 1.00 87.50 293 GLU A O 1
ATOM 2360 N N . SER A 1 294 ? -9.439 11.306 -22.060 1.00 88.25 294 SER A N 1
ATOM 2361 C CA . SER A 1 294 ? -8.615 11.647 -23.221 1.00 88.25 294 SER A CA 1
ATOM 2362 C C . SER A 1 294 ? -7.210 11.038 -23.139 1.00 88.25 294 SER A C 1
ATOM 2364 O O . SER A 1 294 ? -6.737 10.454 -24.113 1.00 88.25 294 SER A O 1
ATOM 2366 N N . GLU A 1 295 ? -6.550 11.122 -21.983 1.00 90.69 295 GLU A N 1
ATOM 2367 C CA . GLU A 1 295 ? -5.220 10.546 -21.762 1.00 90.69 295 GLU A CA 1
ATOM 2368 C C . GLU A 1 295 ? -5.245 9.023 -21.671 1.00 90.69 295 GLU A C 1
ATOM 2370 O O . GLU A 1 295 ? -4.310 8.372 -22.140 1.00 90.69 295 GLU A O 1
ATOM 2375 N N . PHE A 1 296 ? -6.309 8.454 -21.105 1.00 91.31 296 PHE A N 1
ATOM 2376 C CA . PHE A 1 296 ? -6.530 7.014 -21.065 1.00 91.31 296 PHE A CA 1
ATOM 2377 C C . PHE A 1 296 ? -6.575 6.439 -22.484 1.00 91.31 296 PHE A C 1
ATOM 2379 O O . PHE A 1 296 ? -5.821 5.523 -22.811 1.00 91.31 296 PHE A O 1
ATOM 2386 N N . SER A 1 297 ? -7.387 7.034 -23.362 1.00 90.94 297 SER A N 1
ATOM 2387 C CA . SER A 1 297 ? -7.512 6.596 -24.758 1.00 90.94 297 SER A CA 1
ATOM 2388 C C . SER A 1 297 ? -6.174 6.653 -25.506 1.00 90.94 297 SER A C 1
ATOM 2390 O O . SER A 1 297 ? -5.830 5.727 -26.246 1.00 90.94 297 SER A O 1
ATOM 2392 N N . VAL A 1 298 ? -5.391 7.714 -25.277 1.00 93.62 298 VAL A N 1
ATOM 2393 C CA . VAL A 1 298 ? -4.037 7.856 -25.833 1.00 93.62 298 VAL A CA 1
ATOM 2394 C C . VAL A 1 298 ? -3.110 6.771 -25.289 1.00 93.62 298 VAL A C 1
ATOM 2396 O O . VAL A 1 298 ? -2.458 6.082 -26.066 1.00 93.62 298 VAL A O 1
ATOM 2399 N N . PHE A 1 299 ? -3.100 6.549 -23.976 1.00 94.56 299 PHE A N 1
ATOM 2400 C CA . PHE A 1 299 ? -2.221 5.567 -23.347 1.00 94.56 299 PHE A CA 1
ATOM 2401 C C . PHE A 1 299 ? -2.507 4.130 -23.808 1.00 94.56 299 PHE A C 1
ATOM 2403 O O . PHE A 1 299 ? -1.581 3.379 -24.113 1.00 94.56 299 PHE A O 1
ATOM 2410 N N . ILE A 1 300 ? -3.781 3.751 -23.9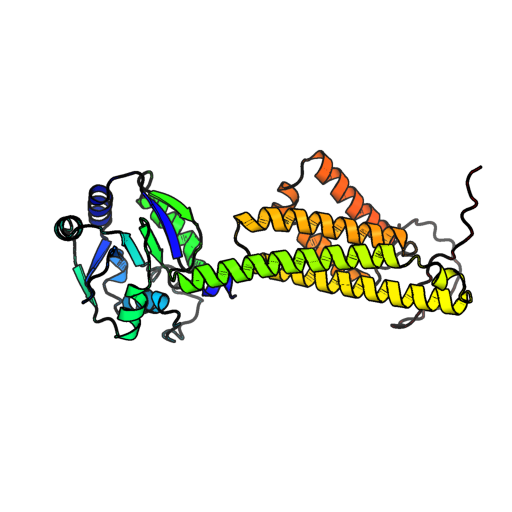44 1.00 94.31 300 ILE A N 1
ATOM 2411 C CA . ILE A 1 300 ? -4.165 2.443 -24.496 1.00 94.31 300 ILE A CA 1
ATOM 2412 C C . ILE A 1 300 ? -3.728 2.309 -25.962 1.00 94.31 300 ILE A C 1
ATOM 2414 O O . ILE A 1 300 ? -3.254 1.247 -26.379 1.00 94.31 300 ILE A O 1
ATOM 2418 N N . SER A 1 301 ? -3.841 3.384 -26.747 1.00 94.38 301 SER A N 1
ATOM 2419 C CA . SER A 1 301 ? -3.313 3.422 -28.114 1.00 94.38 301 SER A CA 1
ATOM 2420 C C . SER A 1 301 ? -1.789 3.243 -28.139 1.00 94.38 301 SER A C 1
ATOM 2422 O O . SER A 1 301 ? -1.288 2.465 -28.952 1.00 94.38 301 SER A O 1
ATOM 2424 N N . ASP A 1 302 ? -1.051 3.881 -27.228 1.00 95.31 302 ASP A N 1
ATOM 2425 C CA . ASP A 1 302 ? 0.406 3.737 -27.109 1.00 95.31 302 ASP A CA 1
ATOM 2426 C C . ASP A 1 302 ? 0.811 2.299 -26.771 1.00 95.31 302 ASP A C 1
ATOM 2428 O O . ASP A 1 302 ? 1.693 1.739 -27.425 1.00 95.31 302 ASP A O 1
ATOM 2432 N N . ILE A 1 303 ? 0.112 1.655 -25.828 1.00 95.69 303 ILE A N 1
ATOM 2433 C CA . ILE A 1 303 ? 0.318 0.237 -25.490 1.00 95.69 303 ILE A CA 1
ATOM 2434 C C . ILE A 1 303 ? 0.102 -0.646 -26.716 1.00 95.69 303 ILE A C 1
ATOM 2436 O O . ILE A 1 303 ? 0.925 -1.515 -27.012 1.00 95.69 303 ILE A O 1
ATOM 2440 N N . LYS A 1 304 ? -0.988 -0.421 -27.457 1.00 94.19 304 LYS A N 1
ATOM 2441 C CA . LYS A 1 304 ? -1.290 -1.189 -28.667 1.00 94.19 304 LYS A CA 1
ATOM 2442 C C . LYS A 1 304 ? -0.222 -0.988 -29.740 1.00 94.19 304 LYS A C 1
ATOM 2444 O O . LYS A 1 304 ? 0.226 -1.964 -30.336 1.00 94.19 304 LYS A O 1
ATOM 2449 N N . ASN A 1 305 ? 0.210 0.249 -29.965 1.00 94.25 305 ASN A N 1
ATOM 2450 C CA . ASN A 1 305 ? 1.264 0.568 -30.924 1.00 94.25 305 ASN A CA 1
ATOM 2451 C C . ASN A 1 305 ? 2.603 -0.061 -30.521 1.00 94.25 305 ASN A C 1
ATOM 2453 O O . ASN A 1 305 ? 3.300 -0.609 -31.375 1.00 94.25 305 ASN A O 1
ATOM 2457 N N . CYS A 1 306 ? 2.940 -0.047 -29.229 1.00 95.25 306 CYS A N 1
ATOM 2458 C CA . CYS A 1 306 ? 4.129 -0.706 -28.703 1.00 95.25 306 CYS A CA 1
ATOM 2459 C C . CYS A 1 306 ? 4.053 -2.230 -28.885 1.00 95.25 306 CYS A C 1
ATOM 2461 O O . CYS A 1 306 ? 5.009 -2.844 -29.355 1.00 95.25 306 CYS A O 1
ATOM 2463 N N . LEU A 1 307 ? 2.904 -2.850 -28.596 1.00 93.50 307 LEU A N 1
ATOM 2464 C CA . LEU A 1 307 ? 2.688 -4.282 -28.806 1.00 93.50 307 LEU A CA 1
ATOM 2465 C C . LEU A 1 307 ? 2.804 -4.663 -30.290 1.00 93.50 307 LEU A C 1
ATOM 2467 O O . LEU A 1 307 ? 3.507 -5.619 -30.626 1.00 93.50 307 LEU A O 1
ATOM 2471 N N . ASP A 1 308 ? 2.165 -3.892 -31.174 1.00 92.38 308 ASP A N 1
ATOM 2472 C CA . ASP A 1 308 ? 2.269 -4.032 -32.630 1.00 92.38 308 ASP A CA 1
ATOM 2473 C C . ASP A 1 308 ? 3.722 -3.894 -33.104 1.00 92.38 308 ASP A C 1
ATOM 2475 O O . ASP A 1 308 ? 4.141 -4.596 -34.025 1.00 92.38 308 ASP A O 1
ATOM 2479 N N . HIS A 1 309 ? 4.497 -2.997 -32.491 1.00 92.69 309 HIS A N 1
ATOM 2480 C CA . HIS A 1 309 ? 5.912 -2.795 -32.799 1.00 92.69 309 HIS A CA 1
ATOM 2481 C C . HIS A 1 309 ? 6.771 -3.968 -32.323 1.00 92.69 309 HIS A C 1
ATOM 2483 O O . HIS A 1 309 ? 7.584 -4.465 -33.093 1.00 92.69 309 HIS A O 1
ATOM 2489 N N . ILE A 1 310 ? 6.559 -4.461 -31.100 1.00 93.00 310 ILE A N 1
ATOM 2490 C CA . ILE A 1 310 ? 7.313 -5.578 -30.509 1.00 93.00 310 ILE A CA 1
ATOM 2491 C C . ILE A 1 310 ? 7.039 -6.892 -31.245 1.00 93.00 310 ILE A C 1
ATOM 2493 O O . ILE A 1 310 ? 7.965 -7.645 -31.549 1.00 93.00 310 ILE A O 1
ATOM 2497 N N . VAL A 1 311 ? 5.767 -7.202 -31.507 1.00 90.19 311 VAL A N 1
ATOM 2498 C CA . VAL A 1 311 ? 5.369 -8.471 -32.130 1.00 90.19 311 VAL A CA 1
ATOM 2499 C C . VAL A 1 311 ? 5.456 -8.379 -33.647 1.00 90.19 311 VAL A C 1
ATOM 2501 O O . VAL A 1 311 ? 5.866 -9.347 -34.281 1.00 90.19 311 VAL A O 1
ATOM 2504 N N . GLY A 1 312 ? 5.140 -7.226 -34.231 1.00 82.81 312 GLY A N 1
ATOM 2505 C CA . GLY A 1 312 ? 4.913 -7.050 -35.662 1.00 82.81 312 GLY A CA 1
ATOM 2506 C C . GLY A 1 312 ? 3.446 -7.256 -36.028 1.00 82.81 312 GLY A C 1
ATOM 2507 O O . GLY A 1 312 ? 2.806 -8.205 -35.574 1.00 82.81 312 GLY A O 1
ATOM 2508 N N . ARG A 1 313 ? 2.911 -6.402 -36.909 1.00 74.06 313 ARG A N 1
ATOM 2509 C CA . ARG A 1 313 ? 1.567 -6.595 -37.468 1.00 74.06 313 ARG A CA 1
ATOM 2510 C C . ARG A 1 313 ? 1.546 -7.823 -38.368 1.00 74.06 313 ARG A C 1
ATOM 2512 O O . ARG A 1 313 ? 2.401 -7.984 -39.239 1.00 74.06 313 ARG A O 1
ATOM 2519 N N . SER A 1 314 ? 0.531 -8.663 -38.203 1.00 54.53 314 SER A N 1
ATOM 2520 C CA . SER A 1 314 ? 0.240 -9.768 -39.113 1.00 54.53 314 SER A CA 1
ATOM 2521 C C . SER A 1 314 ? -0.311 -9.225 -40.435 1.00 54.53 314 SER A C 1
ATOM 2523 O O . SER A 1 314 ? -1.488 -9.389 -40.733 1.00 54.53 314 SER A O 1
ATOM 2525 N N . ASN A 1 315 ? 0.512 -8.565 -41.251 1.00 49.12 315 ASN A N 1
ATOM 2526 C CA . ASN A 1 315 ? 0.144 -8.348 -42.646 1.00 49.12 315 ASN A CA 1
ATOM 2527 C C . ASN A 1 315 ? 0.226 -9.707 -43.348 1.00 49.12 315 ASN A C 1
ATOM 2529 O O . ASN A 1 315 ? 1.270 -10.120 -43.850 1.00 49.12 315 ASN A O 1
ATOM 2533 N N . THR A 1 316 ? -0.881 -10.444 -43.332 1.00 46.53 316 THR A N 1
ATOM 2534 C CA . THR A 1 316 ? -1.072 -11.640 -44.140 1.00 46.53 316 THR A CA 1
ATOM 2535 C C . THR A 1 316 ? -1.126 -11.247 -45.612 1.00 46.53 316 THR A C 1
ATOM 2537 O O . THR A 1 316 ? -2.196 -11.030 -46.169 1.00 46.53 316 THR A O 1
ATOM 2540 N N . VAL A 1 317 ? 0.035 -11.215 -46.257 1.00 38.72 317 VAL A N 1
ATOM 2541 C CA . VAL A 1 317 ? 0.178 -11.658 -47.645 1.00 38.72 317 VAL A CA 1
ATOM 2542 C C . VAL A 1 317 ? 1.304 -12.684 -47.634 1.00 38.72 317 VAL A C 1
ATOM 2544 O O . VAL A 1 317 ? 2.485 -12.353 -47.696 1.00 38.72 317 VAL A O 1
ATOM 2547 N N . ARG A 1 318 ? 0.935 -13.956 -47.443 1.00 39.81 318 ARG A N 1
ATOM 2548 C CA . ARG A 1 318 ? 1.863 -15.077 -47.610 1.00 39.81 318 ARG A CA 1
ATOM 2549 C C . ARG A 1 318 ? 2.119 -15.249 -49.106 1.00 39.81 318 ARG A C 1
ATOM 2551 O O . ARG A 1 318 ? 1.298 -15.845 -49.793 1.00 39.81 318 ARG A O 1
ATOM 2558 N N . SER A 1 319 ? 3.264 -14.778 -49.582 1.00 31.84 319 SER A N 1
ATOM 2559 C CA . SER A 1 319 ? 3.892 -15.347 -50.777 1.00 31.84 319 SER A CA 1
ATOM 2560 C C . SER A 1 319 ? 4.773 -16.521 -50.331 1.00 31.84 319 SER A C 1
ATOM 2562 O O . SER A 1 319 ? 5.526 -16.367 -49.365 1.00 31.84 319 SER A O 1
ATOM 2564 N N . PRO A 1 320 ? 4.668 -17.708 -50.952 1.00 36.12 320 PRO A N 1
ATOM 2565 C CA . PRO A 1 320 ? 5.392 -18.887 -50.505 1.00 36.12 320 PRO A CA 1
ATOM 2566 C C . PRO A 1 320 ? 6.835 -18.829 -51.005 1.00 36.12 320 PRO A C 1
ATOM 2568 O O . PRO A 1 320 ? 7.096 -19.045 -52.184 1.00 36.12 320 PRO A O 1
ATOM 2571 N N . THR A 1 321 ? 7.786 -18.606 -50.104 1.00 35.69 321 THR A N 1
ATOM 2572 C CA . THR A 1 321 ? 9.173 -19.019 -50.329 1.00 35.69 321 THR A CA 1
ATOM 2573 C C . THR A 1 321 ? 9.703 -19.760 -49.110 1.00 35.69 321 THR A C 1
ATOM 2575 O O . THR A 1 321 ? 9.667 -19.300 -47.972 1.00 35.69 321 THR A O 1
ATOM 2578 N N . SER A 1 322 ? 10.137 -20.980 -49.397 1.00 39.06 322 SER A N 1
ATOM 2579 C CA . SER A 1 322 ? 10.801 -21.955 -48.542 1.00 39.06 322 SER A CA 1
ATOM 2580 C C . SER A 1 322 ? 12.042 -21.392 -47.844 1.00 39.06 322 SER A C 1
ATOM 2582 O O . SER A 1 322 ? 12.896 -20.802 -48.504 1.00 39.06 322 SER A O 1
ATOM 2584 N N . GLY A 1 323 ? 12.199 -21.668 -46.546 1.00 29.78 323 GLY A N 1
ATOM 2585 C CA . GLY A 1 323 ? 13.435 -21.384 -45.812 1.00 29.78 323 GLY A CA 1
ATOM 2586 C C . GLY A 1 323 ? 13.407 -21.883 -44.367 1.00 29.78 323 GLY A C 1
ATOM 2587 O O . GLY A 1 323 ? 12.812 -21.246 -43.508 1.00 29.78 323 GLY A O 1
ATOM 2588 N N . SER A 1 324 ? 14.019 -23.053 -44.164 1.00 29.98 324 SER A N 1
ATOM 2589 C CA . SER A 1 324 ? 14.553 -23.675 -42.936 1.00 29.98 324 SER A CA 1
ATOM 2590 C C . SER A 1 324 ? 14.204 -23.087 -41.558 1.00 29.98 324 SER A C 1
ATOM 2592 O O . SER A 1 324 ? 14.559 -21.960 -41.219 1.00 29.98 324 SER A O 1
ATOM 2594 N N . ALA A 1 325 ? 13.641 -23.951 -40.711 1.00 37.84 325 ALA A N 1
ATOM 2595 C CA . ALA A 1 325 ? 13.537 -23.767 -39.271 1.00 37.84 325 ALA A CA 1
ATOM 2596 C C . ALA A 1 325 ? 14.916 -23.828 -38.590 1.00 37.84 325 ALA A C 1
ATOM 2598 O O . ALA A 1 325 ? 15.610 -24.836 -38.695 1.00 37.84 325 ALA A O 1
ATOM 2599 N N . THR A 1 326 ? 15.252 -22.795 -37.820 1.00 29.44 326 THR A N 1
ATOM 2600 C CA . THR A 1 326 ? 16.257 -22.849 -36.750 1.00 29.44 326 THR A CA 1
ATOM 2601 C C . THR A 1 326 ? 15.805 -21.995 -35.563 1.00 29.44 326 THR A C 1
ATOM 2603 O O . THR A 1 326 ? 15.250 -20.908 -35.712 1.00 29.44 326 THR A O 1
ATOM 2606 N N . SER A 1 327 ? 16.006 -22.544 -34.369 1.00 28.19 327 SER A N 1
ATOM 2607 C CA . SER A 1 327 ? 15.833 -21.958 -33.033 1.00 28.19 327 SER A CA 1
ATOM 2608 C C . SER A 1 327 ? 16.783 -22.735 -32.104 1.00 28.19 327 SER A C 1
ATOM 2610 O O . SER A 1 327 ? 17.009 -23.909 -32.410 1.00 28.19 327 SER A O 1
ATOM 2612 N N . PRO A 1 328 ? 17.266 -22.211 -30.957 1.00 40.88 328 PRO A N 1
ATOM 2613 C CA . PRO A 1 328 ? 17.190 -20.848 -30.412 1.00 40.88 328 PRO A CA 1
ATOM 2614 C C . PRO A 1 328 ? 18.584 -20.251 -30.102 1.00 40.88 328 PRO A C 1
ATOM 2616 O O . PRO A 1 328 ? 19.370 -20.880 -29.404 1.00 40.88 328 PRO A O 1
ATOM 2619 N N . ASP A 1 329 ? 18.858 -19.001 -30.486 1.00 31.67 329 ASP A N 1
ATOM 2620 C CA . ASP A 1 329 ? 20.063 -18.301 -30.015 1.00 31.67 329 ASP A CA 1
ATOM 2621 C C . ASP A 1 329 ? 19.714 -17.190 -29.025 1.00 31.67 329 ASP A C 1
ATOM 2623 O O . ASP A 1 329 ? 19.232 -16.117 -29.384 1.00 31.67 329 ASP A O 1
ATOM 2627 N N . VAL A 1 330 ? 20.039 -17.453 -27.760 1.00 38.09 330 VAL A N 1
ATOM 2628 C CA . VAL A 1 330 ? 20.047 -16.502 -26.632 1.00 38.09 330 VAL A CA 1
ATOM 2629 C C . VAL A 1 330 ? 21.116 -15.402 -26.813 1.00 38.09 330 VAL A C 1
ATOM 2631 O O . VAL A 1 330 ? 21.128 -14.422 -26.074 1.00 38.09 330 VAL A O 1
ATOM 2634 N N . TYR A 1 331 ? 21.966 -15.504 -27.843 1.00 36.03 331 TYR A N 1
ATOM 2635 C CA . TYR A 1 331 ? 23.023 -14.536 -28.171 1.00 36.03 331 TYR A CA 1
ATOM 2636 C C . TYR A 1 331 ? 23.008 -14.049 -29.631 1.00 36.03 331 TYR A C 1
ATOM 2638 O O . TYR A 1 331 ? 23.959 -13.416 -30.092 1.00 36.03 331 TYR A O 1
ATOM 2646 N N . GLY A 1 332 ? 21.930 -14.307 -30.376 1.00 32.91 332 GLY A N 1
ATOM 2647 C CA . GLY A 1 332 ? 21.784 -13.816 -31.742 1.00 32.91 332 GLY A CA 1
ATOM 2648 C C . GLY A 1 332 ? 21.394 -12.345 -31.730 1.00 32.91 332 GLY A C 1
ATOM 2649 O O . GLY A 1 332 ? 20.229 -12.039 -31.492 1.00 32.91 332 GLY A O 1
ATOM 2650 N N . TYR A 1 333 ? 22.368 -11.457 -31.956 1.00 38.38 333 TYR A N 1
ATOM 2651 C CA . TYR A 1 333 ? 22.193 -10.017 -32.162 1.00 38.38 333 TYR A CA 1
ATOM 2652 C C . TYR A 1 333 ? 20.821 -9.702 -32.764 1.00 38.38 333 TYR A C 1
ATOM 2654 O O . TYR A 1 333 ? 20.578 -9.955 -33.948 1.00 38.38 333 TYR A O 1
ATOM 2662 N N . THR A 1 334 ? 19.921 -9.133 -31.959 1.00 41.72 334 THR A N 1
ATOM 2663 C CA . THR A 1 334 ? 18.777 -8.429 -32.523 1.00 41.72 334 THR A CA 1
ATOM 2664 C C . THR A 1 334 ? 19.333 -7.401 -33.482 1.00 41.72 334 THR A C 1
ATOM 2666 O O . THR A 1 334 ? 20.193 -6.599 -33.115 1.00 41.72 334 THR A O 1
ATOM 2669 N N . ARG A 1 335 ? 18.919 -7.502 -34.745 1.00 41.44 335 ARG A N 1
ATOM 2670 C CA . ARG A 1 335 ? 19.336 -6.564 -35.775 1.00 41.44 335 ARG A CA 1
ATOM 2671 C C . ARG A 1 335 ? 18.838 -5.191 -35.323 1.00 41.44 335 ARG A C 1
ATOM 2673 O O . ARG A 1 335 ? 17.637 -4.966 -35.222 1.00 41.44 335 ARG A O 1
ATOM 2680 N N . PHE A 1 336 ? 19.774 -4.340 -34.919 1.00 41.38 336 PHE A N 1
ATOM 2681 C CA . PHE A 1 336 ? 19.508 -2.932 -34.678 1.00 41.38 336 PHE A CA 1
ATOM 2682 C C . PHE A 1 336 ? 19.285 -2.270 -36.036 1.00 41.38 336 PHE A C 1
ATOM 2684 O O . PHE A 1 336 ? 19.950 -2.676 -37.002 1.00 41.38 336 PHE A O 1
ATOM 2691 N N . PRO A 1 337 ? 18.393 -1.268 -36.127 1.00 39.91 337 PRO A N 1
ATOM 2692 C CA . PRO A 1 337 ? 18.232 -0.531 -37.366 1.00 39.91 337 PRO A CA 1
ATOM 2693 C C . PRO A 1 337 ? 19.606 -0.018 -37.803 1.00 39.91 337 PRO A C 1
ATOM 2695 O O . PRO A 1 337 ? 20.349 0.576 -37.017 1.00 39.91 337 PRO A O 1
ATOM 2698 N N . SER A 1 338 ? 19.972 -0.306 -39.052 1.00 37.12 338 SER A N 1
ATOM 2699 C CA . SER A 1 338 ? 21.159 0.303 -39.644 1.00 37.12 338 SER A CA 1
ATOM 2700 C C . SER A 1 338 ? 20.917 1.808 -39.637 1.00 37.12 338 SER A C 1
ATOM 2702 O O . SER A 1 338 ? 19.887 2.256 -40.134 1.00 37.12 338 SER A O 1
ATOM 2704 N N . VAL A 1 339 ? 21.820 2.574 -39.019 1.00 40.41 339 VAL A N 1
ATOM 2705 C CA . VAL A 1 339 ? 21.789 4.038 -39.095 1.00 40.41 339 VAL A CA 1
ATOM 2706 C C . VAL A 1 339 ? 22.116 4.405 -40.541 1.00 40.41 339 VAL A C 1
ATOM 2708 O O . VAL A 1 339 ? 23.275 4.627 -40.879 1.00 40.41 339 VAL A O 1
ATOM 2711 N N . GLU A 1 340 ? 21.112 4.378 -41.415 1.00 36.72 340 GLU A N 1
ATOM 2712 C CA . GLU A 1 340 ? 21.167 5.124 -42.662 1.00 36.72 340 GLU A CA 1
ATOM 2713 C C . GLU A 1 340 ? 21.071 6.600 -42.297 1.00 36.72 340 GLU A C 1
ATOM 2715 O O . GLU A 1 340 ? 20.196 7.020 -41.538 1.00 36.72 340 GLU A O 1
ATOM 2720 N N . GLU A 1 341 ? 22.050 7.350 -42.790 1.00 35.88 341 GLU A N 1
ATOM 2721 C CA . GLU A 1 341 ? 22.216 8.782 -42.612 1.00 35.88 341 GLU A CA 1
ATOM 2722 C C . GLU A 1 341 ? 20.879 9.509 -42.793 1.00 35.88 341 GLU A C 1
ATOM 2724 O O . GLU A 1 341 ? 20.393 9.712 -43.908 1.00 35.88 341 GLU A O 1
ATOM 2729 N N . THR A 1 342 ? 20.289 9.960 -41.687 1.00 34.38 342 THR A N 1
ATOM 2730 C CA . THR A 1 342 ? 19.331 11.058 -41.727 1.00 34.38 342 THR A CA 1
ATOM 2731 C C . THR A 1 342 ? 20.065 12.260 -42.303 1.00 34.38 342 THR A C 1
ATOM 2733 O O . THR A 1 342 ? 20.838 12.921 -41.606 1.00 34.38 342 THR A O 1
ATOM 2736 N N . ARG A 1 343 ? 19.860 12.509 -43.601 1.00 31.55 343 ARG A N 1
ATOM 2737 C CA . ARG A 1 343 ? 20.264 13.752 -44.259 1.00 31.55 343 ARG A CA 1
ATOM 2738 C C . ARG A 1 343 ? 19.725 14.931 -43.444 1.00 31.55 343 ARG A C 1
ATOM 2740 O O . ARG A 1 343 ? 18.554 14.891 -43.058 1.00 31.55 343 ARG A O 1
ATOM 2747 N N . PRO A 1 344 ? 20.519 15.987 -43.213 1.00 28.92 344 PRO A N 1
ATOM 2748 C CA . PRO A 1 344 ? 19.971 17.218 -42.676 1.00 28.92 344 PRO A CA 1
ATOM 2749 C C . PRO A 1 344 ? 18.950 17.770 -43.678 1.00 28.92 344 PRO A C 1
ATOM 2751 O O . PRO A 1 344 ? 19.228 17.868 -44.877 1.00 28.92 344 PRO A O 1
ATOM 2754 N N . LEU A 1 345 ? 17.750 18.071 -43.181 1.00 31.95 345 LEU A N 1
ATOM 2755 C CA . LEU A 1 345 ? 16.783 18.891 -43.900 1.00 31.95 345 LEU A CA 1
ATOM 2756 C C . LEU A 1 345 ? 17.425 20.267 -44.124 1.00 31.95 345 LEU A C 1
ATOM 2758 O O . LEU A 1 345 ? 17.966 20.849 -43.184 1.00 31.95 345 LEU A O 1
ATOM 2762 N N . VAL A 1 346 ? 17.416 20.698 -45.387 1.00 36.81 346 VAL A N 1
ATOM 2763 C CA . VAL A 1 346 ? 17.873 22.014 -45.864 1.00 36.81 346 VAL A CA 1
ATOM 2764 C C . VAL A 1 346 ? 17.031 23.126 -45.259 1.00 36.81 346 VAL A C 1
ATOM 2766 O O . VAL A 1 346 ? 15.793 22.934 -45.199 1.00 36.81 346 VAL A O 1
#

Foldseek 3Di:
DVQFLFWQKFAKDFPDDLLVVLVLCQVQQWAWEDEPDDAQKTKIKHPLCVVPLVLVLLQLCSLLSDPPPPDPDDPPPDVPSSFMKMKIAGHRDCVSVVSHPHHYDYHHHDPSSRVSSNQFDHPGMMIGGNTSVCQVVVCVVVCVSCPPRIDGPGSIAGRGPVSRVVLVVVLVVLVVVLVVLLVVLVVLVVVLPDPVLVVDDPVVSLVVLLVSLLVSLVSLLVSLVSLVVSCVRDDPVVVLVSLVSLLVSLLVVLVSCVVWAAFADQAADPSCVSSLVSVVVSPDPVSLVSDDPVVSVVSVVSNVVSVCRRRPDPPPPDDDDDDDDDDDDPPPDRDTPDPDDPDDDD

InterPro domains:
  IPR045801 Mitogen-activated protein kinase kinase kinase, N-terminal [PF19431] (1-315)

Sequence (346 aa):
MLRNDLELAASYKMNVSKIEIISKLEEMKHVLVSVPLSLSYLIFIPERILKNQNLILQLLNVTCGKEDCYSHTDPTHDQDINRGYLLMLQCDNDVNKQSWKGSTVHVDATAQTAIALSHIAVDSLMLVVTHSSVLNAIQEEFSKLMDTTVEVFQEQISCHQAISESLAELKATAMHLRQNISSTLLQLKEKLYFVEINKMDTKERNHLLGLYCVTIIKGYNFGFEYHRELQRLVSDEQKIELGKCMISFAREWMNFISEKWEKGRGRRPTWANQGLEFLVSVCDPKIMELLPESEFSVFISDIKNCLDHIVGRSNTVRSPTSGSATSPDVYGYTRFPSVEETRPLV

Organism: Octopus bimaculoides (NCBI:txid37653)

pLDDT: mean 80.54, std 18.03, range [28.19, 97.44]